Protein AF-A0A1H6YK26-F1 (afdb_monomer)

Mean predicted aligned error: 10.92 Å

Radius of gyration: 19.57 Å; Cα contacts (8 Å, |Δi|>4): 315; chains: 1; bounding box: 53×61×59 Å

Sequence (201 aa):
MDSYLHYKTIIMFKFIELPNSELAKISRIRRQSPTDTLQIHNLIGGEESQDLSFPHATFTLGLDELKNIKSPVPHRTGTRVIETSSSKFNFIYDLNNTAEGSEPQMYQDKLFVKSYETAFKTILNQDTENQSIQVRTLRIPALHIDALWLHDAKSPAKDKFVPVRSQGLFNNNSFYNRKDFFSILKRTAIDYNIDDDLMGG

Solvent-accessible surface area (backbone atoms only — not comparable to full-atom values): 11822 Å² total; per-residue (Å²): 136,84,84,79,78,79,78,76,78,79,75,62,69,53,66,53,88,80,56,70,72,58,56,52,50,54,55,50,51,59,76,68,53,89,71,82,76,87,73,75,86,84,82,80,89,76,85,80,69,66,44,82,39,75,33,24,46,24,25,40,40,60,61,66,43,41,59,76,39,98,70,63,76,66,41,82,44,31,37,36,34,34,34,26,48,94,91,38,72,62,38,38,36,41,39,59,70,85,45,96,85,61,77,63,48,77,47,70,54,64,68,59,43,52,33,43,49,49,26,50,51,51,58,70,70,48,89,58,84,94,51,74,34,30,56,28,38,41,33,29,69,93,67,58,29,34,25,42,29,42,40,29,85,91,43,65,82,71,17,35,36,23,33,44,37,36,89,78,78,52,69,60,50,39,85,32,48,47,69,61,48,52,51,52,52,27,53,51,46,53,55,57,53,59,62,58,69,71,72,72,128

pLDDT: mean 76.61, std 19.23, range [29.08, 97.19]

Organism: NCBI:txid408657

Nearest PDB structures (foldseek):
  3a0w-assembly1_A  TM=5.391E-01  e=3.940E+00  Thermotoga maritima
  4zki-assembly1_B  TM=5.276E-01  e=3.503E+00  Lactiplantibacillus plantarum JDM1
  4u7o-assembly1_B  TM=5.621E-01  e=4.178E+00  Lactiplantibacillus plantarum JDM1
  4q20-assembly1_B  TM=4.651E-01  e=4.178E+00  Caulobacter vibrioides CB15
  4q20-assembly1_A  TM=3.330E-01  e=3.715E+00  Caulobacter vibrioides CB15

Secondary structure (DSSP, 8-state):
-------------BPPPPPHHHHHHHHHHHHH------S----SS-----EEEEEEEEEE--HHHHHH-SS--PEEEEEEEEEEETTEEEEEEEEESSSTTPPPEEE--HHHHHHHHHHHHHHHTS---S--EEEEEEEEGGGTEEEEEEEESS-GGG-EEEEEE-TTSS-TT--EEHHHHHHHHHHHHHHHHHHHHTS--

Foldseek 3Di:
DDDDDPPPPDDDADADDDDPVVVVLVVVVVVVDPDPPVPDPDDDDDDQPFDWDGKAWEWEWELVQLAPPPDRDTHTFFIKIFTDGPRATQKIWTGGPPDDPDRIDIDRPPLLSVLVSLLVVLVSPDDDPVFHWYWYWYDYVVQRWIWIWTAGPVCRQQIWIATSDGPPLDDHSDIDGPVRVSVSSSVVSVVVVVVVVVVDD

Structure (mmCIF, N/CA/C/O backbone):
data_AF-A0A1H6YK26-F1
#
_entry.id   AF-A0A1H6YK26-F1
#
loop_
_atom_site.group_PDB
_atom_site.id
_atom_site.type_symbol
_atom_site.label_atom_id
_atom_site.label_alt_id
_atom_site.label_comp_id
_atom_site.label_asym_id
_atom_site.label_entity_id
_atom_site.label_seq_id
_atom_site.pdbx_PDB_ins_code
_atom_site.Cartn_x
_atom_site.Cartn_y
_atom_site.Cartn_z
_atom_site.occupancy
_atom_site.B_iso_or_equiv
_atom_site.auth_seq_id
_atom_site.auth_comp_id
_atom_site.auth_asym_id
_atom_site.auth_atom_id
_atom_site.pdbx_PDB_model_num
ATOM 1 N N . MET A 1 1 ? -8.393 -37.801 27.791 1.00 39.56 1 MET A N 1
ATOM 2 C CA . MET A 1 1 ? -8.891 -37.261 26.510 1.00 39.56 1 MET A CA 1
ATOM 3 C C . MET A 1 1 ? -8.687 -35.766 26.585 1.00 39.56 1 MET A C 1
ATOM 5 O O . MET A 1 1 ? -9.429 -35.091 27.285 1.00 39.56 1 MET A O 1
ATOM 9 N N . ASP A 1 2 ? -7.577 -35.320 26.008 1.00 36.91 2 ASP A N 1
ATOM 10 C CA . ASP A 1 2 ? -7.011 -33.989 26.194 1.00 36.91 2 ASP A CA 1
ATOM 11 C C . ASP A 1 2 ? -7.792 -32.912 25.438 1.00 36.91 2 ASP A C 1
ATOM 13 O O . ASP A 1 2 ? -7.985 -32.982 24.224 1.00 36.91 2 ASP A O 1
ATOM 17 N N . SER A 1 3 ? -8.218 -31.895 26.184 1.00 38.41 3 SER A N 1
ATOM 18 C CA . SER A 1 3 ? -8.783 -30.653 25.665 1.00 38.41 3 SER A CA 1
ATOM 19 C C . SER A 1 3 ? -7.658 -29.768 25.129 1.00 38.41 3 SER A C 1
ATOM 21 O O . SER A 1 3 ? -6.991 -29.068 25.890 1.00 38.41 3 SER A O 1
ATOM 23 N N . TYR A 1 4 ? -7.453 -29.766 23.813 1.00 38.75 4 TYR A N 1
ATOM 24 C CA . TYR A 1 4 ? -6.585 -28.789 23.157 1.00 38.75 4 TYR A CA 1
ATOM 25 C C . T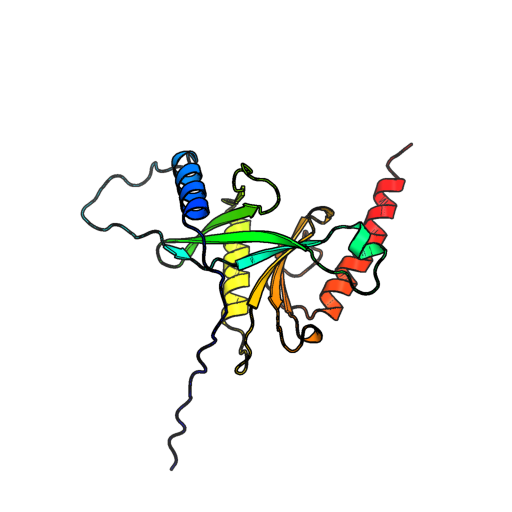YR A 1 4 ? -7.278 -27.421 23.111 1.00 38.75 4 TYR A C 1
ATOM 27 O O . TYR A 1 4 ? -8.089 -27.139 22.226 1.00 38.75 4 TYR A O 1
ATOM 35 N N . LEU A 1 5 ? -6.938 -26.558 24.074 1.00 36.09 5 LEU A N 1
ATOM 36 C CA . LEU A 1 5 ? -7.159 -25.117 23.971 1.00 36.09 5 LEU A CA 1
ATOM 37 C C . LEU A 1 5 ? -6.445 -24.600 22.714 1.00 36.09 5 LEU A C 1
ATOM 39 O O . LEU A 1 5 ? -5.218 -24.520 22.667 1.00 36.09 5 LEU A O 1
ATOM 43 N N . HIS A 1 6 ? -7.224 -24.231 21.699 1.00 33.12 6 HIS A N 1
ATOM 44 C CA . HIS A 1 6 ? -6.750 -23.390 20.608 1.00 33.12 6 HIS A CA 1
ATOM 45 C C . HIS A 1 6 ? -6.437 -22.008 21.187 1.00 33.12 6 HIS A C 1
ATOM 47 O O . HIS A 1 6 ? -7.330 -21.178 21.366 1.00 33.12 6 HIS A O 1
ATOM 53 N N . TYR A 1 7 ? -5.167 -21.752 21.494 1.00 34.66 7 TYR A N 1
ATOM 54 C CA . TYR A 1 7 ? -4.696 -20.391 21.698 1.00 34.66 7 TYR A CA 1
ATOM 55 C C . TYR A 1 7 ? -4.807 -19.670 20.357 1.00 34.66 7 TYR A C 1
ATOM 57 O O . TYR A 1 7 ? -4.014 -19.884 19.445 1.00 34.66 7 TYR A O 1
ATOM 65 N N . LYS A 1 8 ? -5.844 -18.845 20.220 1.00 36.84 8 LYS A N 1
ATOM 66 C CA . LYS A 1 8 ? -5.975 -17.899 19.117 1.00 36.84 8 LYS A CA 1
ATOM 67 C C . LYS A 1 8 ? -4.840 -16.890 19.280 1.00 36.84 8 LYS A C 1
ATOM 69 O O . LYS A 1 8 ? -4.931 -16.004 20.127 1.00 36.84 8 LYS A O 1
ATOM 74 N N . THR A 1 9 ? -3.746 -17.081 18.545 1.00 37.97 9 THR A N 1
ATOM 75 C CA . THR A 1 9 ? -2.607 -16.159 18.522 1.00 37.97 9 THR A CA 1
ATOM 76 C C . THR A 1 9 ? -3.136 -14.755 18.245 1.00 37.97 9 THR A C 1
ATOM 78 O O . THR A 1 9 ? -3.729 -14.497 17.198 1.00 37.97 9 THR A O 1
ATOM 81 N N . ILE A 1 10 ? -2.991 -13.854 19.216 1.00 43.72 10 ILE A N 1
ATOM 82 C CA . ILE A 1 10 ? -3.349 -12.450 19.042 1.00 43.72 10 ILE A CA 1
ATOM 83 C C . ILE A 1 10 ? -2.276 -11.852 18.139 1.00 43.72 10 ILE A C 1
ATOM 85 O O . ILE A 1 10 ? -1.128 -11.679 18.547 1.00 43.72 10 ILE A O 1
ATOM 89 N N . ILE A 1 11 ? -2.645 -11.578 16.891 1.00 51.38 11 ILE A N 1
ATOM 90 C CA . ILE A 1 11 ? -1.775 -10.899 15.938 1.00 51.38 11 ILE A CA 1
ATOM 91 C C . ILE A 1 11 ? -1.551 -9.472 16.445 1.00 51.38 11 ILE A C 1
ATOM 93 O O . ILE A 1 11 ? -2.491 -8.681 16.536 1.00 51.38 11 ILE A O 1
ATOM 97 N N . MET A 1 12 ? -0.307 -9.136 16.783 1.00 55.72 12 MET A N 1
ATOM 98 C CA . MET A 1 12 ? 0.051 -7.812 17.287 1.00 55.72 12 MET A CA 1
ATOM 99 C C . MET A 1 12 ? 0.736 -7.002 16.181 1.00 55.72 12 MET A C 1
ATOM 101 O O . MET A 1 12 ? 1.961 -7.008 16.047 1.00 55.72 12 MET A O 1
ATOM 105 N N . PHE A 1 13 ? -0.060 -6.303 15.368 1.00 62.56 13 PHE A N 1
ATOM 106 C CA . PHE A 1 13 ? 0.470 -5.322 14.420 1.00 62.56 13 PHE A CA 1
ATOM 107 C C . PHE A 1 13 ? 0.962 -4.081 15.161 1.00 62.56 13 PHE A C 1
ATOM 109 O O . PHE A 1 13 ? 0.278 -3.549 16.036 1.00 62.56 13 PHE A O 1
ATOM 116 N N . LYS A 1 14 ? 2.139 -3.583 14.776 1.00 69.81 14 LYS A N 1
ATOM 117 C CA . LYS A 1 14 ? 2.657 -2.319 15.306 1.00 69.81 14 LYS A CA 1
ATOM 118 C C . LYS A 1 14 ? 2.222 -1.153 14.414 1.00 69.81 14 LYS A C 1
ATOM 120 O O . LYS A 1 14 ? 2.722 -1.013 13.298 1.00 69.81 14 LYS A O 1
ATOM 125 N N . PHE A 1 15 ? 1.332 -0.317 14.942 1.00 73.50 15 PHE A N 1
ATOM 126 C CA . PHE A 1 15 ? 0.945 0.979 14.375 1.00 73.50 15 PHE A CA 1
ATOM 127 C C . PHE A 1 15 ? 1.795 2.108 14.981 1.00 73.50 15 PHE A C 1
ATOM 129 O O . PHE A 1 15 ? 2.470 1.905 15.994 1.00 73.50 15 PHE A O 1
ATOM 136 N N . ILE A 1 16 ? 1.822 3.275 14.334 1.00 77.56 16 ILE A N 1
ATOM 137 C CA . ILE A 1 16 ? 2.568 4.450 14.822 1.00 77.56 16 ILE A CA 1
ATOM 138 C C . ILE A 1 16 ? 1.637 5.412 15.555 1.00 77.56 16 ILE A C 1
ATOM 140 O O . ILE A 1 16 ? 0.500 5.573 15.154 1.00 77.56 16 ILE A O 1
ATOM 144 N N . GLU A 1 17 ? 2.094 6.094 16.596 1.00 74.00 17 GLU A N 1
ATOM 145 C CA . GLU A 1 17 ? 1.270 7.119 17.248 1.00 74.00 17 GLU A CA 1
ATOM 146 C C . GLU A 1 17 ? 1.219 8.403 16.403 1.00 74.00 17 GLU A C 1
ATOM 148 O O . GLU A 1 17 ? 2.213 8.789 15.780 1.00 74.00 17 GLU A O 1
ATOM 153 N N . LEU A 1 18 ? 0.053 9.061 16.366 1.00 72.50 18 LEU A N 1
ATOM 154 C CA . LEU A 1 18 ? -0.130 10.339 15.674 1.00 72.50 18 LEU A CA 1
ATOM 155 C C . LEU A 1 18 ? 0.079 11.513 16.638 1.00 72.50 18 LEU A C 1
ATOM 157 O O . LEU A 1 18 ? -0.598 11.573 17.663 1.00 72.50 18 LEU A O 1
ATOM 161 N N . PRO A 1 19 ? 0.942 12.489 16.304 1.00 76.81 19 PRO A N 1
ATOM 162 C CA . PRO A 1 19 ? 1.039 13.734 17.059 1.00 76.81 19 PRO A CA 1
ATOM 163 C C . PRO A 1 19 ? -0.263 14.552 17.007 1.00 76.81 19 PRO A C 1
ATOM 165 O O . PRO A 1 19 ? -0.948 14.582 15.983 1.00 76.81 19 PRO A O 1
ATOM 168 N N . ASN A 1 20 ? -0.554 15.317 18.066 1.00 74.50 20 ASN A N 1
ATOM 169 C CA . ASN A 1 20 ? -1.739 16.192 18.141 1.00 74.50 20 ASN A CA 1
ATOM 170 C C . ASN A 1 20 ? -1.837 17.201 16.983 1.00 74.50 20 ASN A C 1
ATOM 172 O O . ASN A 1 20 ? -2.936 17.539 16.545 1.00 74.50 20 ASN A O 1
ATOM 176 N N . SER A 1 21 ? -0.700 17.675 16.468 1.00 76.19 21 SER A N 1
ATOM 177 C CA . SER A 1 21 ? -0.652 18.581 15.316 1.00 76.19 21 SER A CA 1
ATOM 178 C C . SER A 1 21 ? -1.227 17.944 14.047 1.00 76.19 21 SER A C 1
ATOM 180 O O . SER A 1 21 ? -1.923 18.615 13.290 1.00 76.19 21 SER A O 1
ATOM 182 N N . GLU A 1 22 ? -0.999 16.650 13.831 1.00 76.75 22 GLU A N 1
ATOM 183 C CA . GLU A 1 22 ? -1.534 15.911 12.685 1.00 76.75 22 GLU A CA 1
ATOM 184 C C . GLU A 1 22 ? -3.037 15.643 12.835 1.00 76.75 22 GLU A C 1
ATOM 186 O O . GLU A 1 22 ? -3.799 15.808 11.881 1.00 76.75 22 GLU A O 1
ATOM 191 N N . LEU A 1 23 ? -3.494 15.332 14.054 1.00 76.19 23 LEU A N 1
ATOM 192 C CA . LEU A 1 23 ? -4.925 15.197 14.357 1.00 76.19 23 LEU A CA 1
ATOM 193 C C . LEU A 1 23 ? -5.693 16.503 14.086 1.00 76.19 23 LEU A C 1
ATOM 195 O O . LEU A 1 23 ? -6.808 16.485 13.551 1.00 76.19 23 LEU A O 1
ATOM 199 N N . ALA A 1 24 ? -5.082 17.649 14.403 1.00 77.38 24 ALA A N 1
ATOM 200 C CA . ALA A 1 24 ? -5.658 18.960 14.120 1.00 77.38 24 ALA A CA 1
ATOM 201 C C . ALA A 1 24 ? -5.777 19.232 12.609 1.00 77.38 24 ALA A C 1
ATOM 203 O O . ALA A 1 24 ? -6.797 19.769 12.167 1.00 77.38 24 ALA A O 1
ATOM 204 N N . LYS A 1 25 ? -4.784 18.821 11.805 1.00 78.69 25 LYS A N 1
ATOM 205 C CA . LYS A 1 25 ? -4.833 18.948 10.336 1.00 78.69 25 LYS A CA 1
ATOM 206 C C . LYS A 1 25 ? -5.967 18.117 9.731 1.00 78.69 25 LYS A C 1
ATOM 208 O O . LYS A 1 25 ? -6.752 18.649 8.948 1.00 78.69 25 LYS A O 1
ATOM 213 N N . ILE A 1 26 ? -6.110 16.855 10.148 1.00 76.81 26 ILE A N 1
ATOM 214 C CA . ILE A 1 26 ? -7.213 15.983 9.699 1.00 76.81 26 ILE A CA 1
ATOM 215 C C . ILE A 1 26 ? -8.568 16.622 10.035 1.00 76.81 26 ILE A C 1
ATOM 217 O O . ILE A 1 26 ? -9.439 16.748 9.174 1.00 76.81 26 ILE A O 1
ATOM 221 N N . SER A 1 27 ? -8.721 17.114 11.268 1.00 75.56 27 SER A N 1
ATOM 222 C CA . SER A 1 27 ? -9.951 17.780 11.718 1.00 75.56 27 SER A CA 1
ATOM 223 C C . SER A 1 27 ? -10.291 19.024 10.889 1.00 75.56 27 SER A C 1
ATOM 225 O O . SER A 1 27 ? -11.466 19.301 10.637 1.00 75.56 27 SER A O 1
ATOM 227 N N . ARG A 1 28 ? -9.279 19.784 10.450 1.00 77.06 28 ARG A N 1
ATOM 228 C CA . ARG A 1 28 ? -9.460 20.961 9.590 1.00 77.06 28 ARG A CA 1
ATOM 229 C C . ARG A 1 28 ? -9.976 20.572 8.206 1.00 77.06 28 ARG A C 1
ATOM 231 O O . ARG A 1 28 ? -10.965 21.153 7.764 1.00 77.06 28 ARG A O 1
ATOM 238 N N . ILE A 1 29 ? -9.361 19.583 7.559 1.00 73.19 29 ILE A N 1
ATOM 239 C CA . ILE A 1 29 ? -9.782 19.110 6.228 1.00 73.19 29 ILE A CA 1
ATOM 240 C C . ILE A 1 29 ? -11.193 18.533 6.270 1.00 73.19 29 ILE A C 1
ATOM 242 O O . ILE A 1 29 ? -12.001 18.821 5.386 1.00 73.19 29 ILE A O 1
ATOM 246 N N . ARG A 1 30 ? -11.528 17.788 7.329 1.00 72.00 30 ARG A N 1
ATOM 247 C CA . ARG A 1 30 ? -12.881 17.262 7.532 1.00 72.00 30 ARG A CA 1
ATOM 248 C C . ARG A 1 30 ? -13.934 18.373 7.547 1.00 72.00 30 ARG A C 1
ATOM 250 O O . ARG A 1 30 ? -14.980 18.226 6.932 1.00 72.00 30 ARG A O 1
ATOM 257 N N . ARG A 1 31 ? -13.655 19.506 8.205 1.00 68.88 31 ARG A N 1
ATOM 258 C CA . ARG A 1 31 ? -14.568 20.669 8.230 1.00 68.88 31 ARG A CA 1
ATOM 259 C C . ARG A 1 31 ? -14.676 21.385 6.884 1.00 68.88 31 ARG A C 1
ATOM 261 O O . ARG A 1 31 ? -15.669 22.061 6.644 1.00 68.88 31 ARG A O 1
ATOM 268 N N . GLN A 1 32 ? -13.645 21.291 6.048 1.00 65.00 32 GLN A N 1
ATOM 269 C CA . GLN A 1 32 ? -13.573 21.974 4.756 1.00 65.00 32 GLN A CA 1
ATOM 270 C C . GLN A 1 32 ? -14.085 21.126 3.589 1.00 65.00 32 GLN A C 1
ATOM 272 O O . GLN A 1 32 ? -14.299 21.678 2.516 1.00 65.00 32 GLN A O 1
ATOM 277 N N . SER A 1 33 ? -14.278 19.819 3.778 1.00 56.75 33 SER A N 1
ATOM 278 C CA . SER A 1 33 ? -14.751 18.907 2.736 1.00 56.75 33 SER A CA 1
ATOM 279 C C . SER A 1 33 ? -16.284 18.914 2.686 1.00 56.75 33 SER A C 1
ATOM 281 O O . SER A 1 33 ? -16.920 18.420 3.618 1.00 56.75 33 SER A O 1
ATOM 283 N N . PRO A 1 34 ? -16.913 19.459 1.628 1.00 48.47 34 PRO A N 1
ATOM 284 C CA . PRO A 1 34 ? -18.357 19.440 1.473 1.00 48.47 34 PRO A CA 1
ATOM 285 C C . PRO A 1 34 ? -18.754 18.102 0.843 1.00 48.47 34 PRO A C 1
ATOM 287 O O . PRO A 1 34 ? -19.026 18.023 -0.351 1.00 48.47 34 PRO A O 1
ATOM 290 N N . THR A 1 35 ? -18.729 17.022 1.620 1.00 47.16 35 THR A N 1
ATOM 291 C CA . THR A 1 35 ? -19.213 15.721 1.145 1.00 47.16 35 THR A CA 1
ATOM 292 C C . THR A 1 35 ? -20.644 15.532 1.644 1.00 47.16 35 THR A C 1
ATOM 294 O O . THR A 1 35 ? -20.856 15.286 2.830 1.00 47.16 35 THR A O 1
ATOM 297 N N . ASP A 1 36 ? -21.610 15.733 0.737 1.00 40.91 36 ASP A N 1
ATOM 298 C CA . ASP A 1 36 ? -23.027 15.321 0.763 1.00 40.91 36 ASP A CA 1
ATOM 299 C C . ASP A 1 36 ? -23.567 14.813 2.110 1.00 40.91 36 ASP A C 1
ATOM 301 O O . ASP A 1 36 ? -23.957 13.659 2.271 1.00 40.91 36 ASP A O 1
ATOM 305 N N . THR A 1 37 ? -23.660 15.710 3.089 1.00 41.06 37 THR A N 1
ATOM 306 C CA . THR A 1 37 ? -24.327 15.463 4.377 1.00 41.06 37 THR A CA 1
ATOM 307 C C . THR A 1 37 ? -25.795 15.896 4.314 1.00 41.06 37 THR A C 1
ATOM 309 O O . THR A 1 37 ? -26.369 16.380 5.284 1.00 41.06 37 THR A O 1
ATOM 312 N N . LEU A 1 38 ? -26.422 15.707 3.149 1.00 36.75 38 LEU A N 1
ATOM 313 C CA . LEU A 1 38 ? -27.861 15.869 2.935 1.00 36.75 38 LEU A CA 1
ATOM 314 C C . LEU A 1 38 ? -28.605 14.529 2.947 1.00 36.75 38 LEU A C 1
ATOM 316 O O . LEU A 1 38 ? -29.561 14.372 2.210 1.00 36.75 38 LEU A O 1
ATOM 320 N N . GLN A 1 39 ? -28.200 13.583 3.794 1.00 38.81 39 GLN A N 1
ATOM 321 C CA . GLN A 1 39 ? -29.072 12.640 4.518 1.00 38.81 39 GLN A CA 1
ATOM 322 C C . GLN A 1 39 ? -28.245 12.284 5.764 1.00 38.81 39 GLN A C 1
ATOM 324 O O . GLN A 1 39 ? -27.204 11.659 5.634 1.00 38.81 39 GLN A O 1
ATOM 329 N N . ILE A 1 40 ? -28.509 12.749 6.982 1.00 34.31 40 ILE A N 1
ATOM 330 C CA . ILE A 1 40 ? -29.704 12.553 7.800 1.00 34.31 40 ILE A CA 1
ATOM 331 C C . ILE A 1 40 ? -29.697 13.681 8.847 1.00 34.31 40 ILE A C 1
ATOM 333 O O . ILE A 1 40 ? -28.758 13.793 9.633 1.00 34.31 40 ILE A O 1
ATOM 337 N N . HIS A 1 41 ? -30.739 14.511 8.894 1.00 32.97 41 HIS A N 1
ATOM 338 C CA . HIS A 1 41 ? -30.993 15.315 10.087 1.00 32.97 41 HIS A CA 1
ATOM 339 C C . HIS A 1 41 ? -31.620 14.424 11.166 1.00 32.97 41 HIS A C 1
ATOM 341 O O . HIS A 1 41 ? -32.645 13.795 10.928 1.00 32.97 41 HIS A O 1
ATOM 347 N N . ASN A 1 42 ? -30.982 14.412 12.339 1.00 39.38 42 ASN A N 1
ATOM 348 C CA . ASN A 1 42 ? -31.551 14.236 13.676 1.00 39.38 42 ASN A CA 1
ATOM 349 C C . ASN A 1 42 ? -32.780 13.326 13.822 1.00 39.38 42 ASN A C 1
ATOM 351 O O . ASN A 1 42 ? -33.917 13.786 13.745 1.00 39.38 42 ASN A O 1
ATOM 355 N N . LEU A 1 43 ? -32.535 12.098 14.278 1.00 30.55 43 LEU A N 1
ATOM 356 C CA . LEU A 1 43 ? -33.427 11.420 15.212 1.00 30.55 43 LEU A CA 1
ATOM 357 C C . LEU A 1 43 ? -32.582 10.845 16.357 1.00 30.55 43 LEU A C 1
ATOM 359 O O . LEU A 1 43 ? -32.009 9.776 16.237 1.00 30.55 43 LEU A O 1
ATOM 363 N N . ILE A 1 44 ? -32.521 11.610 17.452 1.00 31.95 44 ILE A N 1
ATOM 364 C CA . ILE A 1 44 ? -32.383 11.134 18.837 1.00 31.95 44 ILE A CA 1
ATOM 365 C C . ILE A 1 44 ? -31.136 10.272 19.135 1.00 31.95 44 ILE A C 1
ATOM 367 O O . ILE A 1 44 ? -31.159 9.059 19.001 1.00 31.95 44 ILE A O 1
ATOM 371 N N . GLY A 1 45 ? -30.099 10.913 19.689 1.00 31.95 45 GLY A N 1
ATOM 372 C CA . GLY A 1 45 ? -29.180 10.292 20.654 1.00 31.95 45 GLY A CA 1
ATOM 373 C C . GLY A 1 45 ? -28.281 9.168 20.135 1.00 31.95 45 GLY A C 1
ATOM 374 O O . GLY A 1 45 ? -28.603 7.994 20.262 1.00 31.95 45 GLY A O 1
ATOM 375 N N . GLY A 1 46 ? -27.088 9.535 19.674 1.00 29.08 46 GLY A N 1
ATOM 376 C CA . GLY A 1 46 ? -25.992 8.601 19.441 1.00 29.08 46 GLY A CA 1
ATOM 377 C C . GLY A 1 46 ? -24.926 9.256 18.583 1.00 29.08 46 GLY A C 1
ATOM 378 O O . GLY A 1 46 ? -25.047 9.274 17.363 1.00 29.08 46 GLY A O 1
ATOM 379 N N . GLU A 1 47 ? -23.901 9.833 19.208 1.00 36.03 47 GLU A N 1
ATOM 380 C CA . GLU A 1 47 ? -22.663 10.130 18.495 1.00 36.03 47 GLU A CA 1
ATOM 381 C C . GLU A 1 47 ? -22.097 8.788 18.012 1.00 36.03 47 GLU A C 1
ATOM 383 O O . GLU A 1 47 ? -21.535 8.033 18.801 1.00 36.03 47 GLU A O 1
ATOM 388 N N . GLU A 1 48 ? -22.272 8.444 16.732 1.00 41.38 48 GLU A N 1
ATOM 389 C CA . GLU A 1 48 ? -21.382 7.462 16.116 1.00 41.38 48 GLU A CA 1
ATOM 390 C C . GLU A 1 48 ? -19.986 8.093 16.135 1.00 41.38 48 GLU A C 1
ATOM 392 O O . GLU A 1 48 ? -19.666 8.968 15.323 1.00 41.38 48 GLU A O 1
ATOM 397 N N . SER A 1 49 ? -19.178 7.701 17.120 1.00 46.78 49 SER A N 1
ATOM 398 C CA . SER A 1 49 ? -17.785 8.101 17.233 1.00 46.78 49 SER A CA 1
ATOM 399 C C . SER A 1 49 ? -17.061 7.654 15.965 1.00 46.78 49 SER A C 1
ATOM 401 O O . SER A 1 49 ? -16.865 6.468 15.706 1.00 46.78 49 SER A O 1
ATOM 403 N N . GLN A 1 50 ? -16.732 8.615 15.103 1.00 52.72 50 GLN A N 1
ATOM 404 C CA . GLN A 1 50 ? -15.843 8.357 13.982 1.00 52.72 50 GLN A CA 1
ATOM 405 C C . GLN A 1 50 ? -14.434 8.197 14.543 1.00 52.72 50 GLN A C 1
ATOM 407 O O . GLN A 1 50 ? -13.801 9.177 14.943 1.00 52.72 50 GLN A O 1
ATOM 412 N N . ASP A 1 51 ? -13.967 6.954 14.591 1.00 64.44 51 ASP A N 1
ATOM 413 C CA . ASP A 1 51 ? -12.683 6.603 15.174 1.00 64.44 51 ASP A CA 1
ATOM 414 C C . ASP A 1 51 ? -11.589 6.694 14.105 1.00 64.44 51 ASP A C 1
ATOM 416 O O . ASP A 1 51 ? -11.577 5.948 13.112 1.00 64.44 51 ASP A O 1
ATOM 420 N N . LEU A 1 52 ? -10.636 7.607 14.324 1.00 58.34 52 LEU A N 1
ATOM 421 C CA . LEU A 1 52 ? -9.372 7.615 13.593 1.00 58.34 52 LEU A CA 1
ATOM 422 C C . LEU A 1 52 ? -8.594 6.362 13.972 1.00 58.34 52 LEU A C 1
ATOM 424 O O . LEU A 1 52 ? -8.171 6.184 15.113 1.00 58.34 52 LEU A O 1
ATOM 428 N N . SER A 1 53 ? -8.412 5.493 12.991 1.00 72.56 53 SER A N 1
ATOM 429 C CA . SER A 1 53 ? -7.932 4.142 13.196 1.00 72.56 53 SER A CA 1
ATOM 430 C C . SER A 1 53 ? -6.680 3.876 12.355 1.00 72.56 53 SER A C 1
ATOM 432 O O . SER A 1 53 ? -6.529 4.323 11.218 1.00 72.56 53 SER A O 1
ATOM 434 N N . PHE A 1 54 ? -5.760 3.109 12.933 1.00 78.38 54 PHE A N 1
ATOM 435 C CA . PHE A 1 54 ? -4.627 2.471 12.246 1.00 78.38 54 PHE A CA 1
ATOM 436 C C . PHE A 1 54 ? -3.630 3.384 11.501 1.00 78.38 54 PHE A C 1
ATOM 438 O O . PHE A 1 54 ? -3.314 3.127 10.335 1.00 78.38 54 PHE A O 1
ATOM 445 N N . PRO A 1 55 ? -3.055 4.409 12.149 1.00 88.19 55 PRO A N 1
ATOM 446 C CA . PRO A 1 55 ? -1.913 5.137 11.598 1.00 88.19 55 PRO A CA 1
ATOM 447 C C . PRO A 1 55 ? -0.719 4.223 11.288 1.00 88.19 55 PRO A C 1
ATOM 449 O O . PRO A 1 55 ? -0.235 3.469 12.137 1.00 88.19 55 PRO A O 1
ATOM 452 N N . HIS A 1 56 ? -0.203 4.308 10.064 1.00 90.88 56 HIS A N 1
ATOM 453 C CA . HIS A 1 56 ? 0.962 3.537 9.633 1.00 90.88 56 HIS A CA 1
ATOM 454 C C . HIS A 1 56 ? 1.821 4.308 8.631 1.00 90.88 56 HIS A C 1
ATOM 456 O O . HIS A 1 56 ? 1.368 5.230 7.960 1.00 90.88 56 HIS A O 1
ATOM 462 N N . ALA A 1 57 ? 3.101 3.950 8.550 1.00 93.75 57 ALA A N 1
ATOM 463 C CA . ALA A 1 57 ? 4.061 4.699 7.751 1.00 93.75 57 ALA A CA 1
ATOM 464 C C . ALA A 1 57 ? 3.835 4.501 6.243 1.00 93.75 57 ALA A C 1
ATOM 466 O O . ALA A 1 57 ? 3.662 3.375 5.771 1.00 93.75 57 ALA A O 1
ATOM 467 N N . THR A 1 58 ? 3.914 5.599 5.497 1.00 93.88 58 THR A N 1
ATOM 468 C CA . THR A 1 58 ? 3.855 5.628 4.034 1.00 93.88 58 THR A CA 1
ATOM 469 C C . THR A 1 58 ? 5.257 5.794 3.473 1.00 93.88 58 THR A C 1
ATOM 471 O O . THR A 1 58 ? 6.039 6.622 3.947 1.00 93.88 58 THR A O 1
ATOM 474 N N . PHE A 1 59 ? 5.567 4.989 2.466 1.00 95.00 59 PHE A N 1
ATOM 475 C CA . PHE A 1 59 ? 6.820 4.987 1.740 1.00 95.00 59 PHE A CA 1
ATOM 476 C C . PHE A 1 59 ? 6.560 5.216 0.258 1.00 95.00 59 PHE A C 1
ATOM 478 O O . PHE A 1 59 ? 5.570 4.724 -0.283 1.00 95.00 59 PHE A O 1
ATOM 485 N N . THR A 1 60 ? 7.475 5.910 -0.400 1.00 93.75 60 THR A N 1
ATOM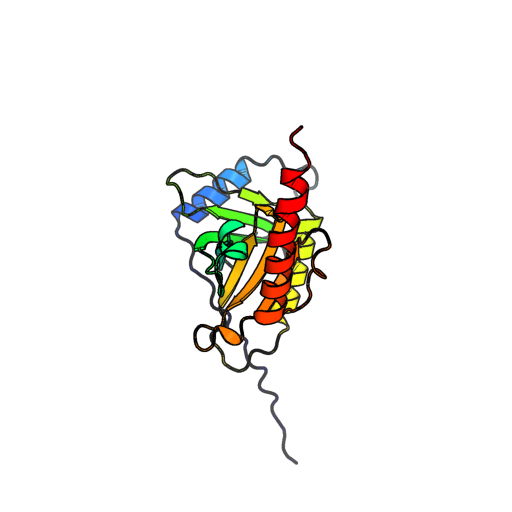 486 C CA . THR A 1 60 ? 7.448 6.142 -1.841 1.00 93.75 60 THR A CA 1
ATO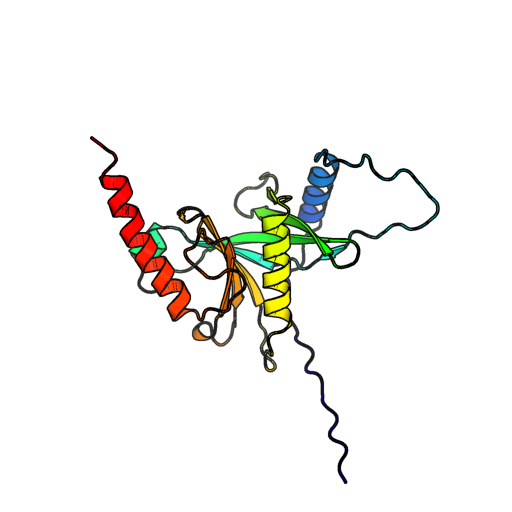M 487 C C . THR A 1 60 ? 8.701 5.561 -2.472 1.00 93.75 60 THR A C 1
ATOM 489 O O . THR A 1 60 ? 9.779 5.606 -1.879 1.00 93.75 60 THR A O 1
ATOM 492 N N . LEU A 1 61 ? 8.553 5.023 -3.676 1.00 93.25 61 LEU A N 1
ATOM 493 C CA . LEU A 1 61 ? 9.657 4.573 -4.508 1.00 93.25 61 LEU A CA 1
ATOM 494 C C . LEU A 1 61 ? 9.581 5.248 -5.879 1.00 93.25 61 LEU A C 1
ATOM 496 O O . LEU A 1 61 ? 8.515 5.265 -6.505 1.00 93.25 61 LEU A O 1
ATOM 500 N N . GLY A 1 62 ? 10.703 5.814 -6.321 1.00 90.38 62 GLY A N 1
ATOM 501 C CA . GLY A 1 62 ? 10.830 6.454 -7.628 1.00 90.38 62 GLY A CA 1
ATOM 502 C C . GLY A 1 62 ? 11.019 5.451 -8.768 1.00 90.38 62 GLY A C 1
ATOM 503 O O . GLY A 1 62 ? 11.465 4.320 -8.564 1.00 90.38 62 GLY A O 1
ATOM 504 N N . LEU A 1 63 ? 10.707 5.877 -9.996 1.00 87.56 63 LEU A N 1
ATOM 505 C CA . LEU A 1 63 ? 10.887 5.045 -11.189 1.00 87.56 63 LEU A CA 1
ATOM 506 C C . LEU A 1 63 ? 12.374 4.750 -11.461 1.00 87.56 63 LEU A C 1
ATOM 508 O O . LEU A 1 63 ? 12.731 3.620 -11.789 1.00 87.56 63 LEU A O 1
ATOM 512 N N . ASP A 1 64 ? 13.253 5.731 -11.252 1.00 84.81 64 ASP A N 1
ATOM 513 C CA . ASP A 1 64 ? 14.698 5.578 -11.474 1.00 84.81 64 ASP A CA 1
ATOM 514 C C . ASP A 1 64 ? 15.334 4.558 -10.525 1.00 84.81 64 ASP A C 1
ATOM 516 O O . ASP A 1 64 ? 16.231 3.801 -10.902 1.00 84.81 64 ASP A O 1
ATOM 520 N N . GLU A 1 65 ? 14.824 4.481 -9.296 1.00 85.75 65 GLU A N 1
ATOM 521 C CA . GLU A 1 65 ? 15.283 3.530 -8.284 1.00 85.75 65 GLU A CA 1
ATOM 522 C C . GLU A 1 65 ? 14.910 2.090 -8.652 1.00 85.75 65 GLU A C 1
ATOM 524 O O . GLU A 1 65 ? 15.657 1.157 -8.348 1.00 85.75 65 GLU A O 1
ATOM 529 N N . LEU A 1 66 ? 13.785 1.903 -9.352 1.00 84.81 66 LEU A N 1
ATOM 530 C CA . LEU A 1 66 ? 13.370 0.609 -9.897 1.00 84.81 66 LEU A CA 1
ATOM 531 C C . LEU A 1 66 ? 14.243 0.170 -11.079 1.00 84.81 66 LEU A C 1
ATOM 533 O O . LEU A 1 66 ? 14.541 -1.022 -11.207 1.00 84.81 66 LEU A O 1
ATOM 537 N N . LYS A 1 67 ? 14.667 1.115 -11.927 1.00 80.75 67 LYS A N 1
ATOM 538 C CA . LYS A 1 67 ? 15.489 0.845 -13.118 1.00 80.75 67 LYS A CA 1
ATOM 539 C C . LYS A 1 67 ? 16.932 0.489 -12.747 1.00 80.75 67 LYS A C 1
ATOM 541 O O . LYS A 1 67 ? 17.458 -0.536 -13.188 1.00 80.75 67 LYS A O 1
ATOM 546 N N . ASN A 1 68 ? 17.554 1.305 -11.896 1.00 71.25 68 ASN A N 1
ATOM 547 C CA . ASN A 1 68 ? 19.014 1.349 -11.769 1.00 71.25 68 ASN A CA 1
ATOM 548 C C . ASN A 1 68 ? 19.582 0.545 -10.591 1.00 71.25 68 ASN A C 1
ATOM 550 O O . ASN A 1 68 ? 20.782 0.266 -10.554 1.00 71.25 68 ASN A O 1
ATOM 554 N N . ILE A 1 69 ? 18.750 0.131 -9.630 1.00 71.62 69 ILE A N 1
ATOM 555 C CA . ILE A 1 69 ? 19.219 -0.507 -8.394 1.00 71.62 69 ILE A CA 1
ATOM 556 C C . ILE A 1 69 ? 18.814 -1.985 -8.378 1.00 71.62 69 ILE A C 1
ATOM 558 O O . ILE A 1 69 ? 17.676 -2.357 -8.661 1.00 71.62 69 ILE A O 1
ATOM 562 N N . LYS A 1 70 ? 19.754 -2.876 -8.025 1.00 68.62 70 LYS A N 1
ATOM 563 C CA . LYS A 1 70 ? 19.465 -4.316 -7.852 1.00 68.62 70 LYS A CA 1
ATOM 564 C C . LYS A 1 70 ? 18.450 -4.582 -6.731 1.00 68.62 70 LYS A C 1
ATOM 566 O O . LYS A 1 70 ? 17.730 -5.571 -6.791 1.00 68.62 70 LYS A O 1
ATOM 571 N N . SER A 1 71 ? 18.410 -3.710 -5.725 1.00 73.12 71 SER A N 1
ATOM 572 C CA . SER A 1 71 ? 17.484 -3.757 -4.595 1.00 73.12 71 SER A CA 1
ATOM 573 C C . SER A 1 71 ? 16.974 -2.343 -4.281 1.00 73.12 71 SER A 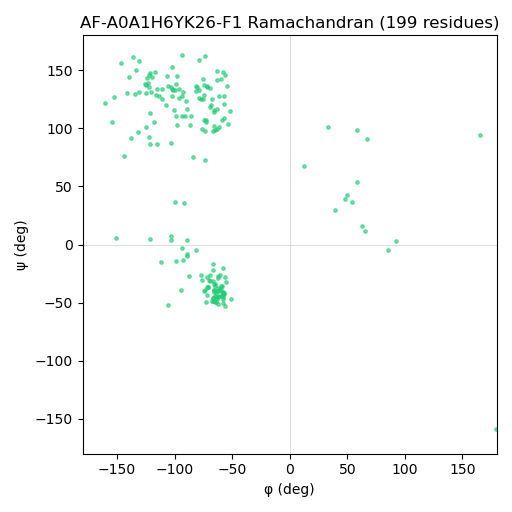C 1
ATOM 575 O O . SER A 1 71 ? 17.638 -1.631 -3.528 1.00 73.12 71 SER A O 1
ATOM 577 N N . PRO A 1 72 ? 15.838 -1.915 -4.860 1.00 82.31 72 PRO A N 1
ATOM 578 C CA . PRO A 1 72 ? 15.257 -0.603 -4.585 1.00 82.31 72 PRO A CA 1
ATOM 579 C C . PRO A 1 72 ? 14.928 -0.440 -3.095 1.00 82.31 72 PRO A C 1
ATOM 581 O O . PRO A 1 72 ? 14.474 -1.386 -2.434 1.00 82.31 72 PRO A O 1
ATOM 584 N N . VAL A 1 73 ? 15.150 0.766 -2.571 1.00 85.38 73 VAL A N 1
ATOM 585 C CA . VAL A 1 73 ? 14.911 1.112 -1.165 1.00 85.38 73 VAL A CA 1
ATOM 586 C C . VAL A 1 73 ? 13.839 2.199 -1.111 1.00 85.38 73 VAL A C 1
ATOM 588 O O . VAL A 1 73 ? 14.135 3.341 -1.433 1.00 85.38 73 VAL A O 1
ATOM 591 N N . PRO A 1 74 ? 12.594 1.869 -0.723 1.00 91.44 74 PRO A N 1
ATOM 592 C CA . PRO A 1 74 ? 11.553 2.874 -0.552 1.00 91.44 74 PRO A CA 1
ATOM 593 C C . PRO A 1 74 ? 11.895 3.878 0.554 1.00 91.44 74 PRO A C 1
ATOM 595 O O . PRO A 1 74 ? 12.372 3.489 1.625 1.00 91.44 74 PRO A O 1
ATOM 598 N N . HIS A 1 75 ? 11.558 5.149 0.342 1.00 91.50 75 HIS A N 1
ATOM 599 C CA . HIS A 1 75 ? 11.786 6.237 1.299 1.00 91.50 75 HIS A CA 1
ATOM 600 C C . HIS A 1 75 ? 10.524 6.549 2.079 1.00 91.50 75 HIS A C 1
ATOM 602 O O . HIS A 1 75 ? 9.446 6.617 1.494 1.00 91.50 75 HIS A O 1
ATOM 608 N N . ARG A 1 76 ? 10.630 6.777 3.392 1.00 92.00 76 ARG A N 1
ATOM 609 C CA . ARG A 1 76 ? 9.468 7.175 4.197 1.00 92.00 76 ARG A CA 1
ATOM 610 C C . ARG A 1 76 ? 9.051 8.593 3.817 1.00 92.00 76 ARG A C 1
ATOM 612 O O . ARG A 1 76 ? 9.801 9.535 4.044 1.00 92.00 76 ARG A O 1
ATOM 619 N N . THR A 1 77 ? 7.837 8.742 3.312 1.00 90.81 77 THR A N 1
ATOM 620 C CA . THR A 1 77 ? 7.291 10.021 2.840 1.00 90.81 77 THR A CA 1
ATOM 621 C C . THR A 1 77 ? 6.164 10.549 3.706 1.00 90.81 77 THR A C 1
ATOM 623 O O . THR A 1 77 ? 5.849 11.733 3.625 1.00 90.81 77 THR A O 1
ATOM 626 N N . GLY A 1 78 ? 5.588 9.721 4.578 1.00 91.19 78 GLY A N 1
ATOM 627 C CA . GLY A 1 78 ? 4.471 10.169 5.394 1.00 91.19 78 GLY A CA 1
ATOM 628 C C . GLY A 1 78 ? 3.896 9.130 6.339 1.00 91.19 78 GLY A C 1
ATOM 629 O O . GLY A 1 78 ? 4.539 8.131 6.693 1.00 91.19 78 GLY A O 1
ATOM 630 N N . THR A 1 79 ? 2.652 9.392 6.715 1.00 91.56 79 THR A N 1
ATOM 631 C CA . THR A 1 79 ? 1.796 8.530 7.523 1.00 91.56 79 THR A CA 1
ATOM 632 C C . THR A 1 79 ? 0.416 8.472 6.887 1.00 91.56 79 THR A C 1
ATOM 634 O O . THR A 1 79 ? -0.176 9.512 6.614 1.00 91.56 79 THR A O 1
ATOM 637 N N . ARG A 1 80 ? -0.113 7.268 6.682 1.00 93.00 80 ARG A N 1
ATOM 638 C CA . ARG A 1 80 ? -1.494 7.056 6.260 1.00 93.00 80 ARG A CA 1
ATOM 639 C C . ARG A 1 80 ? -2.365 6.766 7.474 1.00 93.00 80 ARG A C 1
ATOM 641 O O . ARG A 1 80 ? -1.998 5.949 8.320 1.00 93.00 80 ARG A O 1
ATOM 648 N N . VAL A 1 81 ? -3.511 7.430 7.543 1.00 90.44 81 VAL A N 1
ATOM 649 C CA . VAL A 1 81 ? -4.517 7.298 8.604 1.00 90.44 81 VAL A CA 1
ATOM 650 C C . VAL A 1 81 ? -5.841 6.914 7.970 1.00 90.44 81 VAL A C 1
ATOM 652 O O . VAL A 1 81 ? -6.194 7.426 6.909 1.00 90.44 81 VAL A O 1
ATOM 655 N N . ILE A 1 82 ? -6.568 6.007 8.610 1.00 89.12 82 ILE A N 1
ATOM 656 C CA . ILE A 1 82 ? -7.857 5.528 8.126 1.00 89.12 82 ILE A CA 1
ATOM 657 C C . ILE A 1 82 ? -8.920 6.045 9.082 1.00 89.12 82 ILE A C 1
ATOM 659 O O . ILE A 1 82 ? -8.849 5.813 10.283 1.00 89.12 82 ILE A O 1
ATOM 663 N N . GLU A 1 83 ? -9.918 6.742 8.567 1.00 85.94 83 GLU A N 1
ATOM 664 C CA . GLU A 1 83 ? -11.086 7.103 9.359 1.00 85.94 83 GLU A CA 1
ATOM 665 C C . GLU A 1 83 ? -12.164 6.049 9.176 1.00 85.94 83 GLU A C 1
ATOM 667 O O . GLU A 1 83 ? -12.498 5.658 8.048 1.00 85.94 83 GLU A O 1
ATOM 672 N N . THR A 1 84 ? -12.702 5.593 10.303 1.00 82.12 84 THR A N 1
ATOM 673 C CA . THR A 1 84 ? -13.746 4.578 10.320 1.00 82.12 84 THR A CA 1
ATOM 674 C C . THR A 1 84 ? -15.005 5.084 11.005 1.00 82.12 84 THR A C 1
ATOM 676 O O . THR A 1 84 ? -14.947 5.886 11.931 1.00 82.12 84 THR A O 1
ATOM 679 N N . SER A 1 85 ? -16.154 4.600 10.545 1.00 80.56 85 SER A N 1
ATOM 680 C CA . SER A 1 85 ? -17.435 4.687 11.253 1.00 80.56 85 SER A CA 1
ATOM 681 C C . SER A 1 85 ? -18.037 3.297 11.249 1.00 80.56 85 SER A C 1
ATOM 683 O O . SER A 1 85 ? -18.043 2.634 10.205 1.00 80.56 85 SER A O 1
ATOM 685 N N . SER A 1 86 ? -18.486 2.825 12.412 1.00 79.00 86 SER A N 1
ATOM 686 C CA . SER A 1 86 ? -19.137 1.516 12.544 1.00 79.00 86 SER A CA 1
ATOM 687 C C . SER A 1 86 ? -18.332 0.388 11.870 1.00 79.00 86 SER A C 1
ATOM 689 O O . SER A 1 86 ? -18.862 -0.457 11.146 1.00 79.00 86 SER A O 1
ATOM 691 N N . SER A 1 87 ? -17.006 0.425 12.079 1.00 73.44 87 SER A N 1
ATOM 692 C CA . SER A 1 87 ? -16.002 -0.515 11.547 1.00 73.44 87 SER A CA 1
ATOM 693 C C . SER A 1 87 ? -15.857 -0.572 10.017 1.00 73.44 87 SER A C 1
ATOM 695 O O . SER A 1 87 ? -15.239 -1.505 9.497 1.00 73.44 87 SER A O 1
ATOM 697 N N . LYS A 1 88 ? -16.384 0.414 9.284 1.00 81.31 88 LYS A N 1
ATOM 698 C CA . LYS A 1 88 ? -16.187 0.578 7.835 1.00 81.31 88 LYS A CA 1
ATOM 699 C C . LYS A 1 88 ? -15.240 1.731 7.548 1.00 81.31 88 LYS A C 1
ATOM 701 O O . LYS A 1 88 ? -15.241 2.726 8.267 1.00 81.31 88 LYS A O 1
ATOM 706 N N . PHE A 1 89 ? -14.435 1.595 6.498 1.00 86.44 89 PHE A N 1
ATOM 707 C CA . PHE A 1 89 ? -13.513 2.652 6.088 1.00 86.44 89 PHE A CA 1
ATOM 708 C C . PHE A 1 89 ? -14.297 3.712 5.318 1.00 86.44 89 PHE A C 1
ATOM 710 O O . PHE A 1 89 ? -14.976 3.386 4.344 1.00 86.44 89 PHE A O 1
ATOM 717 N N . ASN A 1 90 ? -14.193 4.966 5.751 1.00 85.94 90 ASN A N 1
ATOM 718 C CA . ASN A 1 90 ? -14.874 6.088 5.105 1.00 85.94 90 ASN A CA 1
ATOM 719 C C . ASN A 1 90 ? -13.893 6.936 4.307 1.00 85.94 90 ASN A C 1
ATOM 721 O O . ASN A 1 90 ? -14.096 7.178 3.119 1.00 85.94 90 ASN A O 1
ATOM 725 N N . PHE A 1 91 ? -12.813 7.347 4.969 1.00 88.56 91 PHE A N 1
ATOM 726 C CA . PHE A 1 91 ? -11.799 8.221 4.402 1.00 88.56 91 PHE A CA 1
ATOM 727 C C . PHE A 1 91 ? -10.413 7.681 4.709 1.00 88.56 91 PHE A C 1
ATOM 729 O O . PHE A 1 91 ? -10.174 7.036 5.732 1.00 88.56 91 PHE A O 1
ATOM 736 N N . ILE A 1 92 ? -9.487 7.969 3.805 1.00 90.44 92 ILE A N 1
ATOM 737 C CA . ILE A 1 92 ? -8.067 7.702 3.999 1.00 90.44 92 ILE A CA 1
ATOM 738 C C . ILE A 1 92 ? -7.351 9.041 3.888 1.00 90.44 92 ILE A C 1
ATOM 740 O O . ILE A 1 92 ? -7.578 9.780 2.932 1.00 90.44 92 ILE A O 1
ATOM 744 N N . TYR A 1 93 ? -6.477 9.338 4.840 1.00 90.56 93 TYR A N 1
ATOM 745 C CA . TYR A 1 93 ? -5.672 10.553 4.854 1.00 90.56 93 TYR A CA 1
ATOM 746 C C . TYR A 1 93 ? -4.194 10.191 4.731 1.00 90.56 93 TYR A C 1
ATOM 748 O O . TYR A 1 93 ? -3.699 9.369 5.498 1.00 90.56 93 TYR A O 1
ATOM 756 N N . ASP A 1 94 ? -3.486 10.817 3.795 1.00 89.81 94 ASP A N 1
ATOM 757 C CA . ASP A 1 94 ? -2.026 10.795 3.720 1.00 89.81 94 ASP A CA 1
ATOM 758 C C . ASP A 1 94 ? -1.468 12.100 4.293 1.00 89.81 94 ASP A C 1
ATOM 760 O O . ASP A 1 94 ? -1.674 13.185 3.745 1.00 89.81 94 ASP A O 1
ATOM 764 N N . LEU A 1 95 ? -0.737 11.971 5.394 1.00 88.25 95 LEU A N 1
ATOM 765 C CA . LEU A 1 95 ? 0.006 13.035 6.055 1.00 88.25 95 LEU A CA 1
ATOM 766 C C . LEU A 1 95 ? 1.441 13.013 5.520 1.00 88.25 95 LEU A C 1
ATOM 768 O O . LEU A 1 95 ? 2.180 12.061 5.781 1.00 88.25 95 LEU A O 1
ATOM 772 N N . ASN A 1 96 ? 1.836 14.023 4.746 1.00 83.06 96 ASN A N 1
ATOM 773 C CA . ASN A 1 96 ? 3.179 14.093 4.170 1.00 83.06 96 ASN A CA 1
ATOM 774 C C . ASN A 1 96 ? 4.192 14.629 5.194 1.00 83.06 96 ASN A C 1
ATOM 776 O O . ASN A 1 96 ? 3.943 15.619 5.877 1.00 83.06 96 ASN A O 1
ATOM 780 N N . ASN A 1 97 ? 5.369 14.003 5.259 1.00 67.44 97 ASN A N 1
ATOM 781 C CA . ASN A 1 97 ? 6.465 14.406 6.149 1.00 67.44 97 ASN A CA 1
ATOM 782 C C . ASN A 1 97 ? 7.415 15.439 5.514 1.00 67.44 97 ASN A C 1
ATOM 784 O O . ASN A 1 97 ? 8.332 15.910 6.179 1.00 67.44 97 ASN A O 1
ATOM 788 N N . THR A 1 98 ? 7.268 15.739 4.221 1.00 60.03 98 THR A N 1
ATOM 789 C CA . THR A 1 98 ? 8.322 16.394 3.426 1.00 60.03 98 THR A CA 1
ATOM 790 C C . THR A 1 98 ? 8.284 17.921 3.428 1.00 60.03 98 THR A C 1
ATOM 792 O O . THR A 1 98 ? 9.240 18.531 2.963 1.00 60.03 98 THR A O 1
ATOM 795 N N . ALA A 1 99 ? 7.233 18.556 3.952 1.00 55.84 99 ALA A N 1
ATOM 796 C CA . ALA A 1 99 ? 7.205 20.009 4.109 1.00 55.84 99 ALA A CA 1
ATOM 797 C C . ALA A 1 99 ? 6.301 20.428 5.272 1.00 55.84 99 ALA A C 1
ATOM 799 O O . ALA A 1 99 ? 5.122 20.055 5.330 1.00 55.84 99 ALA A O 1
ATOM 800 N N . GLU A 1 100 ? 6.855 21.233 6.177 1.00 55.75 100 GLU A N 1
ATOM 801 C CA . GLU A 1 100 ? 6.089 21.970 7.177 1.00 55.75 100 GLU A CA 1
ATOM 802 C C . GLU A 1 100 ? 5.058 22.845 6.441 1.00 55.75 100 GLU A C 1
ATOM 804 O O . GLU A 1 100 ? 5.407 23.619 5.554 1.00 55.75 100 GLU A O 1
ATOM 809 N N . GLY A 1 101 ? 3.768 22.643 6.728 1.00 59.66 101 GLY A N 1
ATOM 810 C CA . GLY A 1 101 ? 2.668 23.325 6.033 1.00 59.66 101 GLY A CA 1
ATOM 811 C C . GLY A 1 101 ? 2.080 22.604 4.812 1.00 59.66 101 GLY A C 1
ATOM 812 O O . GLY A 1 101 ? 1.166 23.145 4.197 1.00 59.66 101 GLY A O 1
ATOM 813 N N . SER A 1 102 ? 2.531 21.391 4.466 1.00 69.44 102 SER A N 1
ATOM 814 C CA . SER A 1 102 ? 1.817 20.587 3.462 1.00 69.44 102 SER A CA 1
ATOM 815 C C . SER A 1 102 ? 0.449 20.131 3.989 1.00 69.44 102 SER A C 1
ATOM 817 O O . SER A 1 102 ? 0.346 19.535 5.065 1.00 69.44 102 SER A O 1
ATOM 819 N N . GLU A 1 103 ? -0.606 20.443 3.235 1.00 74.31 103 GLU A N 1
ATOM 820 C CA . GLU A 1 103 ? -1.962 19.983 3.534 1.00 74.31 103 GLU A CA 1
ATOM 821 C C . GLU A 1 103 ? -2.056 18.464 3.299 1.00 74.31 103 GLU A C 1
ATOM 823 O O . GLU A 1 103 ? -1.557 17.966 2.280 1.00 74.31 103 GLU A O 1
ATOM 828 N N . PRO A 1 104 ? -2.671 17.705 4.223 1.00 82.19 104 PRO A N 1
ATOM 829 C CA . PRO A 1 104 ? -2.927 16.290 4.008 1.00 82.19 104 PRO A CA 1
ATOM 830 C C . PRO A 1 104 ? -3.735 16.004 2.743 1.00 82.19 104 PRO A C 1
ATOM 832 O O . PRO A 1 104 ? -4.656 16.736 2.379 1.00 82.19 104 PRO A O 1
ATOM 835 N N . GLN A 1 105 ? -3.444 14.873 2.107 1.00 86.25 105 GLN A N 1
ATOM 836 C CA . GLN A 1 105 ? -4.234 14.378 0.986 1.00 86.25 105 GLN A CA 1
ATOM 837 C C . GLN A 1 105 ? -5.353 13.468 1.504 1.00 86.25 105 GLN A C 1
ATOM 839 O O . GLN A 1 105 ? -5.076 12.464 2.154 1.00 86.25 105 GLN A O 1
ATOM 844 N N . MET A 1 106 ? -6.608 13.785 1.180 1.00 88.56 106 MET A N 1
ATOM 845 C CA . MET A 1 106 ? -7.769 12.952 1.506 1.00 88.56 106 MET A CA 1
ATOM 846 C C . MET A 1 106 ? -8.208 12.120 0.294 1.00 88.56 106 MET A C 1
ATOM 848 O O . MET A 1 106 ? -8.380 12.648 -0.805 1.00 88.56 106 MET A O 1
ATOM 852 N N . TYR A 1 107 ? -8.445 10.827 0.503 1.00 87.00 107 TYR A N 1
ATOM 853 C CA . TYR A 1 107 ? -9.066 9.935 -0.473 1.00 87.00 107 TYR A CA 1
ATOM 854 C C . TYR A 1 107 ? -10.491 9.600 -0.030 1.00 87.00 107 TYR A C 1
ATOM 856 O O . TYR A 1 107 ? -10.700 9.013 1.031 1.00 87.00 107 TYR A O 1
ATOM 864 N N . GLN A 1 108 ? -11.451 9.950 -0.886 1.00 86.69 108 GLN A N 1
ATOM 865 C CA . GLN A 1 108 ? -12.886 9.670 -0.726 1.00 86.69 108 GLN A CA 1
ATOM 866 C C . GLN A 1 108 ? -13.467 8.846 -1.890 1.00 86.69 108 GLN A C 1
ATOM 868 O O . GLN A 1 108 ? -14.671 8.614 -1.970 1.00 86.69 108 GLN A O 1
ATOM 873 N N . ASP A 1 109 ? -12.614 8.412 -2.823 1.00 89.94 109 ASP A N 1
ATOM 874 C CA . ASP A 1 109 ? -13.013 7.521 -3.908 1.00 89.94 109 ASP A CA 1
ATOM 875 C C . ASP A 1 109 ? -13.475 6.178 -3.320 1.00 89.94 109 ASP A C 1
ATOM 877 O O . ASP A 1 109 ? -12.695 5.446 -2.705 1.00 89.94 109 ASP A O 1
ATOM 881 N N . LYS A 1 110 ? -14.755 5.850 -3.528 1.00 88.75 110 LYS A N 1
ATOM 882 C CA . LYS A 1 110 ? -15.390 4.646 -2.973 1.00 88.75 110 LYS A CA 1
ATOM 883 C C . LYS A 1 110 ? -14.707 3.353 -3.418 1.00 88.75 110 LYS A C 1
ATOM 885 O O . LYS A 1 110 ? -14.654 2.404 -2.637 1.00 88.75 110 LYS A O 1
ATOM 890 N N . LEU A 1 111 ? -14.204 3.282 -4.652 1.00 90.44 111 LEU A N 1
ATOM 891 C CA . LEU A 1 111 ? -13.523 2.092 -5.166 1.00 90.44 111 LEU A CA 1
ATOM 892 C C . LEU A 1 111 ? -12.155 1.937 -4.512 1.00 90.44 111 LEU A C 1
ATOM 894 O O . LEU A 1 111 ? -11.805 0.835 -4.086 1.00 90.44 111 LEU A O 1
ATOM 898 N N . PHE A 1 112 ? -11.408 3.034 -4.381 1.00 91.44 112 PHE A N 1
ATOM 899 C CA . PHE A 1 112 ? -10.116 3.015 -3.704 1.00 91.44 112 PHE A CA 1
ATOM 900 C C . PHE A 1 112 ? -10.262 2.655 -2.224 1.00 91.44 112 PHE A C 1
ATOM 902 O O . PHE A 1 112 ? -9.594 1.729 -1.766 1.00 91.44 112 PHE A O 1
ATOM 909 N N . VAL A 1 113 ? -11.169 3.316 -1.498 1.00 92.50 113 VAL A N 1
ATOM 910 C CA . VAL A 1 113 ? -11.412 3.056 -0.069 1.00 92.50 113 VAL A CA 1
ATOM 911 C C . VAL A 1 113 ? -11.847 1.604 0.157 1.00 92.50 113 VAL A C 1
ATOM 913 O O . VAL A 1 113 ? -11.289 0.926 1.019 1.00 92.50 113 VAL A O 1
ATOM 916 N N . LYS A 1 114 ? -12.759 1.075 -0.671 1.00 92.44 114 LYS A N 1
ATOM 917 C CA . LYS A 1 114 ? -13.195 -0.330 -0.592 1.00 92.44 114 LYS A CA 1
ATOM 918 C C . LYS A 1 114 ? -12.076 -1.322 -0.926 1.00 92.44 114 LYS A C 1
ATOM 920 O O . LYS A 1 114 ? -11.964 -2.364 -0.275 1.00 92.44 114 LYS A O 1
ATOM 925 N N . SER A 1 115 ? -11.256 -1.029 -1.938 1.00 93.62 115 SER A N 1
ATOM 926 C CA . SER A 1 115 ? -10.089 -1.860 -2.261 1.00 93.62 115 SER A CA 1
ATOM 927 C C . SER A 1 115 ? -9.119 -1.875 -1.081 1.00 93.62 115 SER A C 1
ATOM 929 O O . SER A 1 115 ? -8.687 -2.936 -0.643 1.00 93.62 115 SER A O 1
ATOM 931 N N . TYR A 1 116 ? -8.866 -0.711 -0.483 1.00 94.00 116 TYR A N 1
ATOM 932 C CA . TYR A 1 116 ? -7.989 -0.578 0.671 1.00 94.00 116 TYR A CA 1
ATOM 933 C C . TYR A 1 116 ? -8.501 -1.357 1.886 1.00 94.00 116 TYR A C 1
ATOM 935 O O . TYR A 1 116 ? -7.738 -2.090 2.510 1.00 94.00 116 TYR A O 1
ATOM 943 N N . GLU A 1 117 ? -9.796 -1.259 2.195 1.00 92.12 117 GLU A N 1
ATOM 944 C CA . GLU A 1 117 ? -10.442 -2.047 3.250 1.00 92.12 117 GLU A CA 1
ATOM 945 C C . GLU A 1 117 ? -10.287 -3.555 3.005 1.00 92.12 117 GLU A C 1
ATOM 947 O O . GLU A 1 117 ? -9.989 -4.315 3.928 1.00 92.12 117 GLU A O 1
ATOM 952 N N . THR A 1 118 ? -10.442 -3.991 1.752 1.00 92.69 118 THR A N 1
ATOM 953 C CA . THR A 1 118 ? -10.284 -5.399 1.365 1.00 92.69 118 THR A CA 1
ATOM 954 C C . THR A 1 118 ? -8.842 -5.860 1.565 1.00 92.69 118 THR A C 1
ATOM 956 O O . THR A 1 118 ? -8.622 -6.868 2.233 1.00 92.69 118 THR A O 1
ATOM 959 N N . ALA A 1 119 ? -7.857 -5.106 1.069 1.00 93.06 119 ALA A N 1
ATOM 960 C CA . ALA A 1 119 ? -6.441 -5.387 1.298 1.00 93.06 119 ALA A CA 1
ATOM 961 C C . ALA A 1 119 ? -6.102 -5.425 2.794 1.00 93.06 119 ALA A C 1
ATOM 963 O O . ALA A 1 119 ? -5.361 -6.301 3.241 1.00 93.06 119 ALA A O 1
ATOM 964 N N . PHE A 1 120 ? -6.667 -4.501 3.577 1.00 90.00 120 PHE A N 1
ATOM 965 C CA . PHE A 1 120 ? -6.447 -4.437 5.016 1.00 90.00 120 PHE A CA 1
ATOM 966 C C . PHE A 1 120 ? -7.016 -5.677 5.720 1.00 90.00 120 PHE A C 1
ATOM 968 O O . PHE A 1 120 ? -6.337 -6.315 6.517 1.00 90.00 120 PHE A O 1
ATOM 975 N N . LYS A 1 121 ? -8.229 -6.108 5.366 1.00 88.50 121 LYS A N 1
ATOM 976 C CA . LYS A 1 121 ? -8.802 -7.370 5.864 1.00 88.50 121 LYS A CA 1
ATOM 977 C C . LYS A 1 121 ? -7.963 -8.584 5.457 1.00 88.50 121 LYS A C 1
ATOM 979 O O . LYS A 1 121 ? -7.754 -9.472 6.280 1.00 88.50 121 LYS A O 1
ATOM 984 N N . THR A 1 122 ? -7.433 -8.606 4.233 1.00 88.38 122 THR A N 1
ATOM 985 C CA . THR A 1 122 ? -6.527 -9.666 3.763 1.00 88.38 122 THR A CA 1
ATOM 986 C C . THR A 1 122 ? -5.283 -9.780 4.644 1.00 88.38 122 THR A C 1
ATOM 988 O O . THR A 1 122 ? -4.909 -10.893 5.013 1.00 88.38 122 THR A O 1
ATOM 991 N N . ILE A 1 123 ? -4.662 -8.658 5.028 1.00 87.81 123 ILE A N 1
ATOM 992 C CA . ILE A 1 123 ? -3.491 -8.697 5.915 1.00 87.81 123 ILE A CA 1
ATOM 993 C C . ILE A 1 123 ? -3.843 -9.081 7.353 1.00 87.81 123 ILE A C 1
ATOM 995 O O . ILE A 1 123 ? -3.079 -9.816 7.972 1.00 87.81 123 ILE A O 1
ATOM 999 N N . LEU A 1 124 ? -4.996 -8.640 7.873 1.00 81.81 124 LEU A N 1
ATOM 1000 C CA . LEU A 1 124 ? -5.439 -8.975 9.231 1.00 81.81 124 LEU A CA 1
ATOM 1001 C C . LEU A 1 124 ? -5.750 -10.467 9.393 1.00 81.81 124 LEU A C 1
ATOM 1003 O O . LEU A 1 124 ? -5.566 -11.017 10.473 1.00 81.81 124 LEU A O 1
ATOM 1007 N N . ASN A 1 125 ? -6.212 -11.116 8.323 1.00 80.25 125 ASN A N 1
ATOM 1008 C CA . ASN A 1 125 ? -6.508 -12.548 8.308 1.00 80.25 125 ASN A CA 1
ATOM 1009 C C . ASN A 1 125 ? -5.264 -13.422 8.102 1.00 80.25 125 ASN A C 1
ATOM 1011 O O . ASN A 1 125 ? -5.372 -14.648 8.107 1.00 80.25 125 ASN A O 1
ATOM 1015 N N . GLN A 1 126 ? -4.096 -12.822 7.871 1.00 76.56 126 GLN A N 1
ATOM 1016 C CA . GLN A 1 126 ? -2.875 -13.585 7.708 1.00 76.56 126 GLN A CA 1
ATOM 1017 C C . GLN A 1 126 ? -2.409 -14.100 9.069 1.00 76.56 126 GLN A C 1
ATOM 1019 O O . GLN A 1 126 ? -2.219 -13.317 9.994 1.00 76.56 126 GLN A O 1
ATOM 1024 N N . ASP A 1 127 ? -2.144 -15.401 9.167 1.00 66.44 127 ASP A N 1
ATOM 1025 C CA . ASP A 1 127 ? -1.446 -15.934 10.329 1.00 66.44 127 ASP A CA 1
ATOM 1026 C C . ASP A 1 127 ? 0.006 -15.437 10.311 1.00 66.44 127 ASP A C 1
ATOM 1028 O O . ASP A 1 127 ? 0.756 -15.616 9.340 1.00 66.44 127 ASP A O 1
ATOM 1032 N N . THR A 1 128 ? 0.376 -14.718 11.361 1.00 64.81 128 THR A N 1
ATOM 1033 C CA . THR A 1 128 ? 1.715 -14.171 11.540 1.00 64.81 128 THR A CA 1
ATOM 1034 C C . THR A 1 128 ? 2.234 -14.722 12.855 1.00 64.81 128 THR A C 1
ATOM 1036 O O . THR A 1 128 ? 1.978 -14.160 13.918 1.00 64.81 128 THR A O 1
ATOM 1039 N N . GLU A 1 129 ? 2.933 -15.851 12.788 1.00 59.78 129 GLU A N 1
ATOM 1040 C CA . GLU A 1 129 ? 3.531 -16.507 13.952 1.00 59.78 129 GLU A CA 1
ATOM 1041 C C . GLU A 1 129 ? 4.423 -15.527 14.735 1.00 59.78 129 GLU A C 1
ATOM 1043 O O . GLU A 1 129 ? 5.529 -15.234 14.287 1.00 59.78 129 GLU A O 1
ATOM 1048 N N . ASN A 1 130 ? 3.957 -15.012 15.884 1.00 53.75 130 ASN A N 1
ATOM 1049 C CA . ASN A 1 130 ? 4.717 -14.258 16.904 1.00 53.75 130 ASN A CA 1
ATOM 1050 C C . ASN A 1 130 ? 5.782 -13.255 16.386 1.00 53.75 130 ASN A C 1
ATOM 1052 O O . ASN A 1 130 ? 6.796 -12.996 17.044 1.00 53.75 130 ASN A O 1
ATOM 1056 N N . GLN A 1 131 ? 5.570 -12.674 15.205 1.00 59.91 131 GLN A N 1
ATOM 1057 C CA . GLN A 1 131 ? 6.499 -11.758 14.552 1.00 59.91 131 GLN A CA 1
ATOM 1058 C C . GLN A 1 131 ? 5.994 -10.330 14.714 1.00 59.91 131 GLN A C 1
ATOM 1060 O O . GLN A 1 131 ? 4.816 -10.037 14.524 1.00 59.91 131 GLN A O 1
ATOM 1065 N N . SER A 1 132 ? 6.906 -9.419 15.054 1.00 71.75 132 SER A N 1
ATOM 1066 C CA . SER A 1 132 ? 6.637 -7.984 15.133 1.00 71.75 132 SER A CA 1
ATOM 1067 C C . SER A 1 132 ? 6.514 -7.399 13.723 1.00 71.75 132 SER A C 1
ATOM 1069 O O . SER A 1 132 ? 7.437 -6.736 13.238 1.00 71.75 132 SER A O 1
ATOM 1071 N N . ILE A 1 133 ? 5.404 -7.694 13.048 1.00 84.00 133 ILE A N 1
ATOM 1072 C CA . ILE A 1 133 ? 5.127 -7.219 11.694 1.00 84.00 133 ILE A CA 1
ATOM 1073 C C . ILE A 1 133 ? 4.587 -5.792 11.758 1.00 84.00 133 ILE A C 1
ATOM 1075 O O . ILE A 1 133 ? 3.688 -5.459 12.536 1.00 84.00 133 ILE A O 1
ATOM 1079 N N . GLN A 1 134 ? 5.164 -4.933 10.925 1.00 88.88 134 GLN A N 1
ATOM 1080 C CA . GLN A 1 134 ? 4.720 -3.558 10.746 1.00 88.88 134 GLN A CA 1
ATOM 1081 C C . GLN A 1 134 ? 3.918 -3.457 9.459 1.00 88.88 134 GLN A C 1
ATOM 1083 O O . GLN A 1 134 ? 4.401 -3.837 8.392 1.00 88.88 134 GLN A O 1
ATOM 1088 N N . VAL A 1 135 ? 2.718 -2.893 9.556 1.00 90.94 135 VAL A N 1
ATOM 1089 C CA . VAL A 1 135 ? 1.961 -2.492 8.373 1.00 90.94 135 VAL A CA 1
ATOM 1090 C C . VAL A 1 135 ? 2.536 -1.172 7.878 1.00 90.94 135 VAL A C 1
ATOM 1092 O O . VAL A 1 135 ? 2.785 -0.253 8.660 1.00 90.94 135 VAL A O 1
ATOM 1095 N N . ARG A 1 136 ? 2.786 -1.087 6.578 1.00 94.81 136 ARG A N 1
ATOM 1096 C CA . ARG A 1 136 ? 3.260 0.105 5.875 1.00 94.81 136 ARG A CA 1
ATOM 1097 C C . ARG A 1 136 ? 2.470 0.260 4.583 1.00 94.81 136 ARG A C 1
ATOM 1099 O O . ARG A 1 136 ? 1.885 -0.700 4.091 1.00 94.81 136 ARG A O 1
ATOM 1106 N N . THR A 1 137 ? 2.486 1.454 4.016 1.00 95.50 137 THR A N 1
ATOM 1107 C CA . THR A 1 137 ? 2.027 1.699 2.647 1.00 95.50 137 THR A CA 1
ATOM 1108 C C . THR A 1 137 ? 3.245 1.917 1.760 1.00 95.50 137 THR A C 1
ATOM 1110 O O . THR A 1 137 ? 4.153 2.650 2.143 1.00 95.50 137 THR A O 1
ATOM 1113 N N . LEU A 1 138 ? 3.260 1.314 0.574 1.00 96.31 138 LEU A N 1
ATOM 1114 C CA . LEU A 1 138 ? 4.225 1.583 -0.487 1.00 96.31 138 LEU A CA 1
ATOM 1115 C C . LEU A 1 138 ? 3.511 2.220 -1.683 1.00 96.31 138 LEU A C 1
ATOM 1117 O O . LEU A 1 138 ? 2.536 1.669 -2.196 1.00 96.31 138 LEU A O 1
ATOM 1121 N N . ARG A 1 139 ? 4.029 3.358 -2.143 1.00 95.12 139 ARG A N 1
ATOM 1122 C CA . ARG A 1 139 ? 3.540 4.109 -3.301 1.00 95.12 139 ARG A CA 1
ATOM 1123 C C . ARG A 1 139 ? 4.597 4.121 -4.395 1.00 95.12 139 ARG A C 1
ATOM 1125 O O . ARG A 1 139 ? 5.756 4.433 -4.126 1.00 95.12 139 ARG A O 1
ATOM 1132 N N . ILE A 1 140 ? 4.187 3.858 -5.632 1.00 94.19 140 ILE A N 1
ATOM 1133 C CA . ILE A 1 140 ? 4.997 4.116 -6.830 1.00 94.19 140 ILE A CA 1
ATOM 1134 C C . ILE A 1 140 ? 4.194 5.069 -7.722 1.00 94.19 140 ILE A C 1
ATOM 1136 O O . ILE A 1 140 ? 3.421 4.608 -8.565 1.00 94.19 140 ILE A O 1
ATOM 1140 N N . PRO A 1 141 ? 4.311 6.397 -7.514 1.00 91.25 141 PRO A N 1
ATOM 1141 C CA . PRO A 1 141 ? 3.452 7.383 -8.165 1.00 91.25 141 PRO A CA 1
ATOM 1142 C C . PRO A 1 141 ? 3.490 7.314 -9.691 1.00 91.25 141 PRO A C 1
ATOM 1144 O O . PRO A 1 141 ? 2.432 7.331 -10.308 1.00 91.25 141 PRO A O 1
ATOM 1147 N N . ALA A 1 142 ? 4.683 7.153 -10.275 1.00 90.19 142 ALA A N 1
ATOM 1148 C CA . ALA A 1 142 ? 4.882 7.086 -11.725 1.00 90.19 142 ALA A CA 1
ATOM 1149 C C . ALA A 1 142 ? 4.144 5.912 -12.392 1.00 90.19 142 ALA A C 1
ATOM 1151 O O . ALA A 1 142 ? 3.799 5.989 -13.560 1.00 90.19 142 ALA A O 1
ATOM 1152 N N . LEU A 1 143 ? 3.879 4.836 -11.645 1.00 90.62 143 LEU A N 1
ATOM 1153 C CA . LEU A 1 143 ? 3.139 3.670 -12.137 1.00 90.62 143 LEU A CA 1
ATOM 1154 C C . LEU A 1 143 ? 1.690 3.639 -11.623 1.00 90.62 143 LEU A C 1
ATOM 1156 O O . LEU A 1 143 ? 0.970 2.673 -11.856 1.00 90.62 143 LEU A O 1
ATOM 1160 N N . HIS A 1 144 ? 1.257 4.670 -10.888 1.00 91.44 144 HIS A N 1
ATOM 1161 C CA . HIS A 1 144 ? -0.040 4.727 -10.206 1.00 91.44 144 HIS A CA 1
ATOM 1162 C C . HIS A 1 144 ? -0.315 3.532 -9.275 1.00 91.44 144 HIS A C 1
ATOM 1164 O O . HIS A 1 144 ? -1.456 3.077 -9.150 1.00 91.44 144 HIS A O 1
ATOM 1170 N N . ILE A 1 145 ? 0.723 3.038 -8.590 1.00 94.94 145 ILE A N 1
ATOM 1171 C CA . ILE A 1 145 ? 0.622 1.870 -7.706 1.00 94.94 145 ILE A CA 1
ATOM 1172 C C . ILE A 1 145 ? 0.551 2.296 -6.239 1.00 94.94 145 ILE A C 1
ATOM 1174 O O . ILE A 1 145 ? 1.385 3.071 -5.765 1.00 94.94 145 ILE A O 1
ATOM 1178 N N . ASP A 1 146 ? -0.403 1.714 -5.515 1.00 95.75 146 ASP A N 1
ATOM 1179 C CA . ASP A 1 146 ? -0.457 1.687 -4.051 1.00 95.75 146 ASP A CA 1
ATOM 1180 C C . ASP A 1 146 ? -0.501 0.231 -3.590 1.00 95.75 146 ASP A C 1
ATOM 1182 O O . ASP A 1 146 ? -1.283 -0.565 -4.116 1.00 95.75 146 ASP A O 1
ATOM 1186 N N . ALA A 1 147 ? 0.287 -0.109 -2.576 1.00 97.19 147 ALA A N 1
ATOM 1187 C CA . ALA A 1 147 ? 0.276 -1.426 -1.953 1.00 97.19 147 ALA A CA 1
ATOM 1188 C C . ALA A 1 147 ? 0.412 -1.322 -0.432 1.00 97.19 147 ALA A C 1
ATOM 1190 O O . ALA A 1 147 ? 1.167 -0.494 0.081 1.00 97.19 147 ALA A O 1
ATOM 1191 N N . LEU A 1 148 ? -0.271 -2.208 0.291 1.00 96.06 148 LEU A N 1
ATOM 1192 C CA . LEU A 1 148 ? 0.066 -2.498 1.679 1.00 96.06 148 LEU A CA 1
ATOM 1193 C C . LEU A 1 148 ? 1.335 -3.347 1.712 1.00 96.06 148 LEU A C 1
ATOM 1195 O O . LEU A 1 148 ? 1.492 -4.285 0.935 1.00 96.06 148 LEU A O 1
ATOM 1199 N N . TRP A 1 149 ? 2.230 -3.023 2.629 1.00 95.12 149 TRP A N 1
ATOM 1200 C CA . TRP A 1 149 ? 3.504 -3.689 2.833 1.00 95.12 149 TRP A CA 1
ATOM 1201 C C . TRP A 1 149 ? 3.557 -4.208 4.266 1.00 95.12 149 TRP A C 1
ATOM 1203 O O . TRP A 1 149 ? 3.584 -3.437 5.224 1.00 95.12 149 TRP A O 1
ATOM 1213 N N . LEU A 1 150 ? 3.566 -5.530 4.405 1.00 92.94 150 LEU A N 1
ATOM 1214 C CA . LEU A 1 150 ? 3.839 -6.212 5.660 1.00 92.94 150 LEU A CA 1
ATOM 1215 C C . LEU A 1 150 ? 5.342 -6.378 5.793 1.00 92.94 150 LEU A C 1
ATOM 1217 O O . LEU A 1 150 ? 5.943 -7.228 5.132 1.00 92.94 150 LEU A O 1
ATOM 1221 N N . HIS A 1 151 ? 5.931 -5.528 6.623 1.00 91.56 151 HIS A N 1
ATOM 1222 C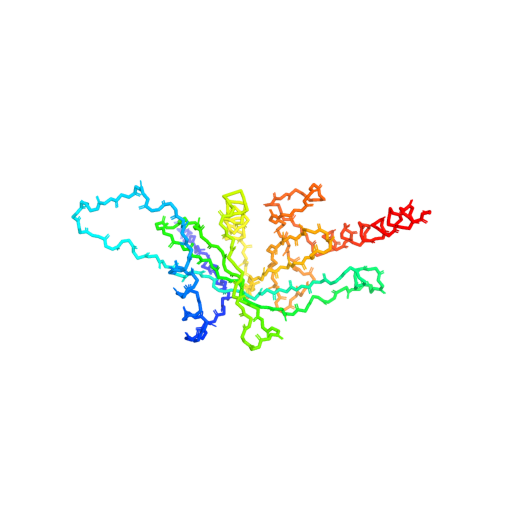 CA . HIS A 1 151 ? 7.361 -5.508 6.845 1.00 91.56 151 HIS A CA 1
ATOM 1223 C C . HIS A 1 151 ? 7.745 -6.301 8.090 1.00 91.56 151 HIS A C 1
ATOM 1225 O O . HIS A 1 151 ? 7.265 -6.007 9.191 1.00 91.56 151 HIS A O 1
ATOM 1231 N N . ASP A 1 152 ? 8.667 -7.244 7.921 1.00 88.88 152 ASP A N 1
ATOM 1232 C CA . ASP A 1 152 ? 9.310 -7.947 9.026 1.00 88.88 152 ASP A CA 1
ATOM 1233 C C . ASP A 1 152 ? 10.680 -7.316 9.313 1.00 88.88 152 ASP A C 1
ATOM 1235 O O . ASP A 1 152 ? 11.635 -7.451 8.545 1.00 88.88 152 ASP A O 1
ATOM 1239 N N . ALA A 1 153 ? 10.787 -6.653 10.467 1.00 83.06 153 ALA A N 1
ATOM 1240 C CA . ALA A 1 153 ? 12.022 -6.008 10.905 1.00 83.06 153 ALA A CA 1
ATOM 1241 C C . ALA A 1 153 ? 13.187 -6.997 11.108 1.00 83.06 153 ALA A C 1
ATOM 1243 O O . ALA A 1 153 ? 14.346 -6.601 10.987 1.00 83.06 153 ALA A O 1
ATOM 1244 N N . LYS A 1 154 ? 12.904 -8.269 11.421 1.00 84.75 154 LYS A N 1
ATOM 1245 C CA . LYS A 1 154 ? 13.925 -9.313 11.620 1.00 84.75 154 LYS A CA 1
ATOM 1246 C C . LYS A 1 154 ? 14.300 -10.008 10.318 1.00 84.75 154 LYS A C 1
ATOM 1248 O O . LYS A 1 154 ? 15.392 -10.559 10.208 1.00 84.75 154 LYS A O 1
ATOM 1253 N N . SER A 1 155 ? 13.396 -10.053 9.345 1.00 85.94 155 SER A N 1
ATOM 1254 C CA . SER A 1 155 ? 13.618 -10.749 8.077 1.00 85.94 155 SER A CA 1
ATOM 1255 C C . SER A 1 155 ? 12.975 -10.006 6.904 1.00 85.94 155 SER A C 1
ATOM 1257 O O . SER A 1 155 ? 11.991 -10.492 6.352 1.00 85.94 155 SER A O 1
ATOM 1259 N N . PRO A 1 156 ? 13.575 -8.899 6.420 1.00 85.00 156 PRO A N 1
ATOM 1260 C CA . PRO A 1 156 ? 13.022 -8.116 5.306 1.00 85.00 156 PRO A CA 1
ATOM 1261 C C . PRO A 1 156 ? 12.823 -8.908 4.000 1.00 85.00 156 PRO A C 1
ATOM 1263 O O . PRO A 1 156 ? 12.057 -8.520 3.122 1.00 85.00 156 PRO A O 1
ATOM 1266 N N . ALA A 1 157 ? 13.511 -10.043 3.840 1.00 85.88 157 ALA A N 1
ATOM 1267 C CA . ALA A 1 157 ? 13.300 -10.958 2.717 1.00 85.88 157 ALA A CA 1
ATOM 1268 C C . ALA A 1 157 ? 11.917 -11.644 2.741 1.00 85.88 157 ALA A C 1
ATOM 1270 O O . ALA A 1 157 ? 11.444 -12.089 1.697 1.00 85.88 157 ALA A O 1
ATOM 1271 N N . LYS A 1 158 ? 11.273 -11.717 3.914 1.00 88.50 158 LYS A N 1
ATOM 1272 C CA . LYS A 1 158 ? 9.925 -12.268 4.119 1.00 88.50 158 LYS A CA 1
ATOM 1273 C C . LYS A 1 158 ? 8.821 -11.223 3.961 1.00 88.50 158 LYS A C 1
ATOM 1275 O O . LYS A 1 158 ? 7.654 -11.551 4.165 1.00 88.50 158 LYS A O 1
ATOM 1280 N N . ASP A 1 159 ? 9.181 -9.996 3.591 1.00 91.75 159 ASP A N 1
ATOM 1281 C CA . ASP A 1 159 ? 8.219 -8.933 3.346 1.00 91.75 159 ASP A CA 1
ATOM 1282 C C . ASP A 1 159 ? 7.173 -9.373 2.315 1.00 91.75 159 ASP A C 1
ATOM 1284 O O . ASP A 1 159 ? 7.492 -9.957 1.267 1.00 91.75 159 ASP A O 1
ATOM 1288 N N . LYS A 1 160 ? 5.915 -9.056 2.619 1.00 93.81 160 LYS A N 1
ATOM 1289 C CA . LYS A 1 160 ? 4.776 -9.315 1.740 1.00 93.81 160 LYS A CA 1
ATOM 1290 C C . LYS A 1 160 ? 4.124 -8.010 1.320 1.00 93.81 160 LYS A C 1
ATOM 1292 O O . LYS A 1 160 ? 4.088 -7.046 2.083 1.00 93.81 160 LYS A O 1
ATOM 1297 N N . PHE A 1 161 ? 3.579 -8.013 0.115 1.00 95.56 161 PHE A N 1
ATOM 1298 C CA . PHE A 1 161 ? 2.929 -6.869 -0.501 1.00 95.56 161 PHE A CA 1
ATOM 1299 C C . PHE A 1 161 ? 1.518 -7.256 -0.931 1.00 95.56 161 PHE A C 1
ATOM 1301 O O . PHE A 1 161 ? 1.310 -8.345 -1.466 1.00 95.56 161 PHE A O 1
ATOM 1308 N N . VAL A 1 162 ? 0.561 -6.365 -0.694 1.00 96.81 162 VAL A N 1
ATOM 1309 C CA . VAL A 1 162 ? -0.829 -6.498 -1.132 1.00 96.81 162 VAL A CA 1
ATOM 1310 C C . VAL A 1 162 ? -1.185 -5.255 -1.946 1.00 96.81 162 VAL A C 1
ATOM 1312 O O . VAL A 1 162 ? -1.419 -4.195 -1.363 1.00 96.81 162 VAL A O 1
ATOM 1315 N N . PRO A 1 163 ? -1.185 -5.339 -3.287 1.00 96.94 163 PRO A N 1
ATOM 1316 C CA . PRO A 1 163 ? -1.532 -4.222 -4.154 1.00 96.94 163 PRO A CA 1
ATOM 1317 C C . PRO A 1 163 ? -2.973 -3.788 -3.901 1.00 96.94 163 PRO A C 1
ATOM 1319 O O . PRO A 1 163 ? -3.886 -4.604 -3.944 1.00 96.94 163 PRO A O 1
ATOM 1322 N N . VAL A 1 164 ? -3.187 -2.504 -3.651 1.00 95.88 164 VAL A N 1
ATOM 1323 C CA . VAL A 1 164 ? -4.523 -1.909 -3.505 1.00 95.88 164 VAL A CA 1
ATOM 1324 C C . VAL A 1 164 ? -4.988 -1.321 -4.833 1.00 95.88 164 VAL A C 1
ATOM 1326 O O . VAL A 1 164 ? -6.160 -1.428 -5.202 1.00 95.88 164 VAL A O 1
ATOM 1329 N N . ARG A 1 165 ? -4.051 -0.699 -5.551 1.00 94.88 165 ARG A N 1
ATOM 1330 C CA . ARG A 1 165 ? -4.250 -0.077 -6.857 1.00 94.88 165 ARG A CA 1
ATOM 1331 C C . ARG A 1 165 ? -3.021 -0.364 -7.705 1.00 94.88 165 ARG A C 1
ATOM 1333 O O . ARG A 1 165 ? -1.908 -0.161 -7.233 1.00 94.88 165 ARG A O 1
ATOM 1340 N N . SER A 1 166 ? -3.223 -0.841 -8.931 1.00 91.62 166 SER A N 1
ATOM 1341 C CA . SER A 1 166 ? -2.114 -1.275 -9.789 1.00 91.62 166 SER A CA 1
ATOM 1342 C C . SER A 1 166 ? -2.336 -1.150 -11.301 1.00 91.62 166 SER A C 1
ATOM 1344 O O . SER A 1 166 ? -1.498 -1.620 -12.059 1.00 91.62 166 SER A O 1
ATOM 1346 N N . GLN A 1 167 ? -3.449 -0.559 -11.755 1.00 87.56 167 GLN A N 1
ATOM 1347 C CA . GLN A 1 167 ? -3.772 -0.389 -13.186 1.00 87.56 167 GLN A CA 1
ATOM 1348 C C . GLN A 1 167 ? -3.596 -1.669 -14.036 1.00 87.56 167 GLN A C 1
ATOM 1350 O O . GLN A 1 167 ? -3.108 -1.625 -15.158 1.00 87.56 167 GLN A O 1
ATOM 1355 N N . GLY A 1 168 ? -3.968 -2.831 -13.488 1.00 87.12 168 GLY A N 1
ATOM 1356 C CA . GLY A 1 168 ? -3.875 -4.122 -14.182 1.00 87.12 168 GLY A CA 1
ATOM 1357 C C . GLY A 1 168 ? -2.511 -4.812 -14.091 1.00 87.12 168 GLY A C 1
ATOM 1358 O O . GLY A 1 168 ? -2.395 -5.960 -14.511 1.00 87.12 168 GLY A O 1
ATOM 1359 N N . LEU A 1 169 ? -1.499 -4.175 -13.491 1.00 90.69 169 LEU A N 1
ATOM 1360 C CA . LEU A 1 169 ? -0.179 -4.783 -13.317 1.00 90.69 169 LEU A CA 1
ATOM 1361 C C . LEU A 1 169 ? -0.179 -5.932 -12.299 1.00 90.69 169 LEU A C 1
ATOM 1363 O O . LEU A 1 169 ? 0.602 -6.879 -12.411 1.00 90.69 169 LEU A O 1
ATOM 1367 N N . PHE A 1 170 ? -1.055 -5.845 -11.299 1.00 94.81 170 PHE A N 1
ATOM 1368 C CA . PHE A 1 170 ? -1.211 -6.860 -10.271 1.00 94.81 170 PHE A CA 1
ATOM 1369 C C . PHE A 1 170 ? -2.680 -7.236 -10.080 1.00 94.81 170 PHE A C 1
ATOM 1371 O O . PHE A 1 170 ? -3.593 -6.444 -10.318 1.00 94.81 170 PHE A O 1
ATOM 1378 N N . ASN A 1 171 ? -2.904 -8.429 -9.531 1.00 93.69 171 ASN A N 1
ATOM 1379 C CA . ASN A 1 171 ? -4.193 -8.772 -8.951 1.00 93.69 171 ASN A CA 1
ATOM 1380 C C . ASN A 1 171 ? -4.317 -8.029 -7.619 1.00 93.69 171 ASN A C 1
ATOM 1382 O O . ASN A 1 171 ? -3.644 -8.365 -6.639 1.00 93.69 171 ASN A O 1
ATOM 1386 N N . ASN A 1 172 ? -5.160 -6.996 -7.585 1.00 93.25 172 ASN A N 1
ATOM 1387 C CA . ASN A 1 172 ? -5.387 -6.233 -6.361 1.00 93.25 172 ASN A CA 1
ATOM 1388 C C . ASN A 1 172 ? -5.885 -7.152 -5.232 1.00 93.25 172 ASN A C 1
ATOM 1390 O O . ASN A 1 172 ? -6.581 -8.141 -5.467 1.00 93.25 172 ASN A O 1
ATOM 1394 N N . ASN A 1 173 ? -5.532 -6.807 -3.997 1.00 93.38 173 ASN A N 1
ATOM 1395 C CA . ASN A 1 173 ? -5.893 -7.502 -2.761 1.00 93.38 173 ASN A CA 1
ATOM 1396 C C . ASN A 1 173 ? -5.312 -8.921 -2.615 1.00 93.38 173 ASN A C 1
ATOM 1398 O O . ASN A 1 173 ? -5.706 -9.646 -1.702 1.00 93.38 173 ASN A O 1
ATOM 1402 N N . SER A 1 174 ? -4.356 -9.299 -3.472 1.00 94.12 174 SER A N 1
ATOM 1403 C CA . SER A 1 174 ? -3.630 -10.576 -3.410 1.00 94.12 174 SER A CA 1
ATOM 1404 C C . SER A 1 174 ? -2.232 -10.411 -2.812 1.00 94.12 174 SER A C 1
ATOM 1406 O O . SER A 1 174 ? -1.620 -9.352 -2.936 1.00 94.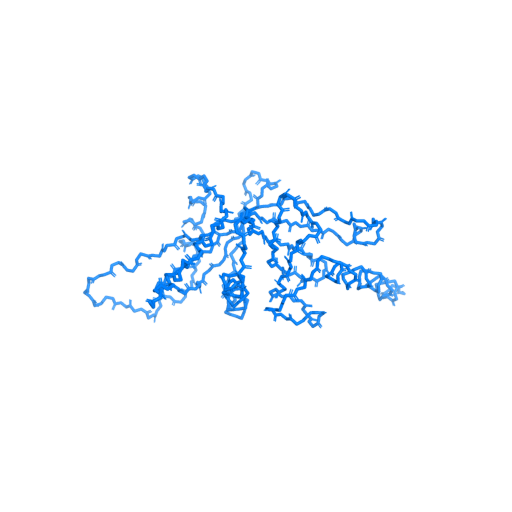12 174 SER A O 1
ATOM 1408 N N . PHE A 1 175 ? -1.704 -11.466 -2.187 1.00 94.38 175 PHE A N 1
ATOM 1409 C CA . PHE A 1 175 ? -0.350 -11.456 -1.635 1.00 94.38 175 PHE A CA 1
ATOM 1410 C C . PHE A 1 175 ? 0.717 -11.695 -2.696 1.00 94.38 175 PHE A C 1
ATOM 1412 O O . PHE A 1 175 ? 0.651 -12.653 -3.463 1.00 94.38 175 PHE A O 1
ATOM 1419 N N . TYR A 1 176 ? 1.767 -10.887 -2.628 1.00 95.31 176 TYR A N 1
ATOM 1420 C CA . TYR A 1 176 ? 3.006 -11.066 -3.367 1.00 95.31 176 TYR A CA 1
ATOM 1421 C C . TYR A 1 176 ? 4.173 -11.081 -2.387 1.00 95.31 176 TYR A C 1
ATOM 1423 O O . TYR A 1 176 ? 4.234 -10.272 -1.459 1.00 95.31 176 TYR A O 1
ATOM 1431 N N . ASN A 1 177 ? 5.119 -11.997 -2.580 1.00 94.25 177 ASN A N 1
ATOM 1432 C CA . ASN A 1 177 ? 6.392 -11.914 -1.871 1.00 94.25 177 ASN A CA 1
ATOM 1433 C C . ASN A 1 177 ? 7.246 -10.783 -2.466 1.00 94.25 177 ASN A C 1
ATOM 1435 O O . ASN A 1 177 ? 7.023 -10.330 -3.593 1.00 94.25 177 ASN A O 1
ATOM 1439 N N . ARG A 1 178 ? 8.254 -10.343 -1.709 1.00 92.38 178 ARG A N 1
ATOM 1440 C CA . ARG A 1 178 ? 9.175 -9.282 -2.128 1.00 92.38 178 ARG A CA 1
ATOM 1441 C C . ARG A 1 178 ? 9.783 -9.512 -3.516 1.00 92.38 178 ARG A C 1
ATOM 1443 O O . ARG A 1 178 ? 9.818 -8.581 -4.317 1.00 92.38 178 ARG A O 1
ATOM 1450 N N . LYS A 1 179 ? 10.274 -10.721 -3.803 1.00 91.88 179 LYS A N 1
ATOM 1451 C CA . LYS A 1 179 ? 10.972 -11.024 -5.062 1.00 91.88 179 LYS A CA 1
ATOM 1452 C C . LYS A 1 179 ? 10.042 -10.836 -6.259 1.00 91.88 179 LYS A C 1
ATOM 1454 O O . LYS A 1 179 ? 10.396 -10.109 -7.186 1.00 91.88 179 LYS A O 1
ATOM 1459 N N . ASP A 1 180 ? 8.860 -11.437 -6.207 1.00 94.06 180 ASP A N 1
ATOM 1460 C CA . ASP A 1 180 ? 7.897 -11.398 -7.305 1.00 94.06 180 ASP A CA 1
ATOM 1461 C C . ASP A 1 180 ? 7.372 -9.976 -7.505 1.00 94.06 180 ASP A C 1
ATOM 1463 O O . ASP A 1 180 ? 7.407 -9.462 -8.624 1.00 94.06 180 ASP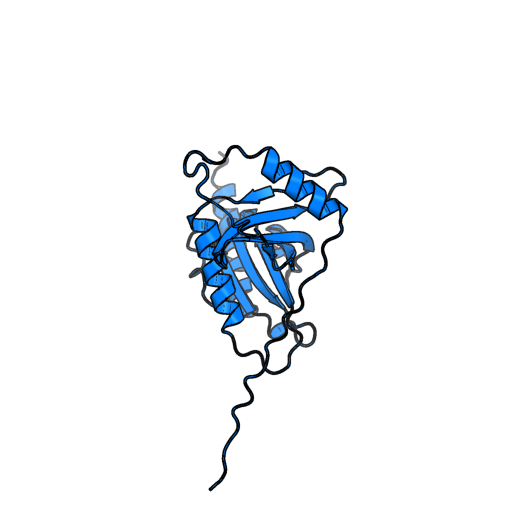 A O 1
ATOM 1467 N N . PHE A 1 181 ? 7.002 -9.297 -6.414 1.00 94.94 181 PHE A N 1
ATOM 1468 C CA . PHE A 1 181 ? 6.500 -7.926 -6.456 1.00 94.94 181 PHE A CA 1
ATOM 1469 C C . PHE A 1 181 ? 7.495 -6.967 -7.130 1.00 94.94 181 PHE A C 1
ATOM 1471 O O . PHE A 1 181 ? 7.156 -6.298 -8.107 1.00 94.94 181 PHE A O 1
ATOM 1478 N N . PHE A 1 182 ? 8.752 -6.945 -6.674 1.00 92.81 182 PHE A N 1
ATOM 1479 C CA . PHE A 1 182 ? 9.765 -6.057 -7.252 1.00 92.81 182 PHE A CA 1
ATOM 1480 C C . PHE A 1 182 ? 10.224 -6.482 -8.649 1.00 92.81 182 PHE A C 1
ATOM 1482 O O . PHE A 1 182 ? 10.603 -5.617 -9.438 1.00 92.81 182 PHE A O 1
ATOM 1489 N N . SER A 1 183 ? 10.168 -7.772 -8.993 1.00 92.00 183 SER A N 1
ATOM 1490 C CA . SER A 1 183 ? 10.481 -8.222 -10.355 1.00 92.00 183 SER A CA 1
ATOM 1491 C C . SER A 1 183 ? 9.483 -7.678 -11.384 1.00 92.00 183 SER A C 1
ATOM 1493 O O . SER A 1 183 ? 9.894 -7.192 -12.439 1.00 92.00 183 SER A O 1
ATOM 1495 N N . ILE A 1 184 ? 8.189 -7.672 -11.041 1.00 93.31 184 ILE A N 1
ATOM 1496 C CA . ILE A 1 184 ? 7.118 -7.128 -11.883 1.00 93.31 184 ILE A CA 1
ATOM 1497 C C . ILE A 1 184 ? 7.267 -5.608 -12.012 1.00 93.31 184 ILE A C 1
ATOM 1499 O O . ILE A 1 184 ? 7.233 -5.084 -13.128 1.00 93.31 184 ILE A O 1
ATOM 1503 N N . LEU A 1 185 ? 7.502 -4.906 -10.896 1.00 92.44 185 LEU A N 1
ATOM 1504 C CA . LEU A 1 185 ? 7.745 -3.459 -10.914 1.00 92.44 185 LEU A CA 1
ATOM 1505 C C . LEU A 1 185 ? 8.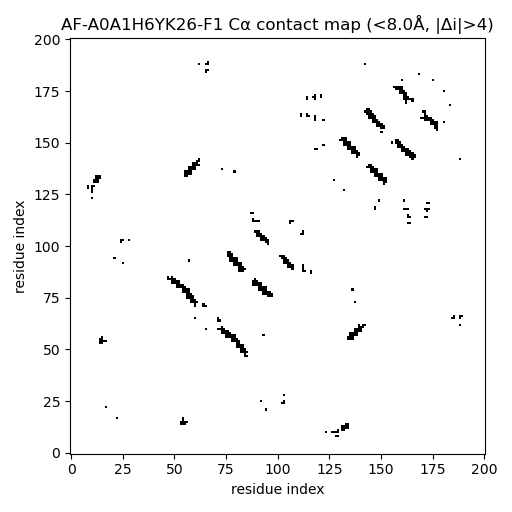945 -3.091 -11.784 1.00 92.44 185 LEU A C 1
ATOM 1507 O O . LEU A 1 185 ? 8.858 -2.162 -12.579 1.00 92.44 185 LEU A O 1
ATOM 1511 N N . LYS A 1 186 ? 10.054 -3.825 -11.655 1.00 90.56 186 LYS A N 1
ATOM 1512 C CA . LYS A 1 186 ? 11.272 -3.553 -12.418 1.00 90.56 186 LYS A CA 1
ATOM 1513 C C . LYS A 1 186 ? 11.062 -3.735 -13.917 1.00 90.56 186 LYS A C 1
ATOM 1515 O O . LYS A 1 186 ? 11.487 -2.875 -14.679 1.00 90.56 186 LYS A O 1
ATOM 1520 N N . ARG A 1 187 ? 10.405 -4.823 -14.335 1.00 89.50 187 ARG A N 1
ATOM 1521 C CA . ARG A 1 187 ? 10.080 -5.050 -15.752 1.00 89.50 187 ARG A CA 1
ATOM 1522 C C . ARG A 1 187 ? 9.247 -3.894 -16.306 1.00 89.50 187 ARG A C 1
ATOM 1524 O O . ARG A 1 187 ? 9.645 -3.268 -17.274 1.00 89.50 187 ARG A O 1
ATOM 1531 N N . THR A 1 188 ? 8.182 -3.535 -15.594 1.00 89.62 188 THR A N 1
ATOM 1532 C CA . THR A 1 188 ? 7.293 -2.430 -15.985 1.00 89.62 188 THR A CA 1
ATOM 1533 C C . THR A 1 188 ? 8.027 -1.096 -16.053 1.00 89.62 188 THR A C 1
ATOM 1535 O O . THR A 1 188 ? 7.798 -0.312 -16.962 1.00 89.62 188 THR A O 1
ATOM 1538 N N . ALA A 1 189 ? 8.930 -0.828 -15.108 1.00 87.31 189 ALA A N 1
ATOM 1539 C CA . ALA A 1 189 ? 9.701 0.408 -15.094 1.00 87.31 189 ALA A CA 1
ATOM 1540 C C . ALA A 1 189 ? 10.663 0.522 -16.285 1.00 87.31 189 ALA A C 1
ATOM 1542 O O . ALA A 1 189 ? 10.896 1.631 -16.758 1.00 87.31 189 ALA A O 1
ATOM 1543 N N . ILE A 1 190 ? 11.224 -0.597 -16.753 1.00 84.75 190 ILE A N 1
ATOM 1544 C CA . ILE A 1 190 ? 12.057 -0.638 -17.962 1.00 84.75 190 ILE A CA 1
ATOM 1545 C C . ILE A 1 190 ? 11.192 -0.348 -19.193 1.00 84.75 190 ILE A C 1
ATOM 1547 O O . ILE A 1 190 ? 11.542 0.533 -19.975 1.00 84.75 190 ILE A O 1
ATOM 1551 N N . ASP A 1 191 ? 10.049 -1.026 -19.312 1.00 81.88 191 ASP A N 1
ATOM 1552 C CA . ASP A 1 191 ? 9.148 -0.898 -20.464 1.00 81.88 191 ASP A CA 1
ATOM 1553 C C . ASP A 1 191 ? 8.540 0.515 -20.564 1.00 81.88 191 ASP A C 1
ATOM 1555 O O . ASP A 1 191 ? 8.436 1.066 -21.655 1.00 81.88 191 ASP A O 1
ATOM 1559 N N . TYR A 1 192 ? 8.250 1.157 -19.424 1.00 76.44 192 TYR A N 1
ATOM 1560 C CA . TYR A 1 192 ? 7.707 2.521 -19.361 1.00 76.44 192 TYR A CA 1
ATOM 1561 C C . TYR A 1 192 ? 8.582 3.567 -20.079 1.00 76.44 192 TYR A C 1
ATOM 1563 O O . TYR A 1 192 ? 8.069 4.575 -20.548 1.00 76.44 192 TYR A O 1
ATOM 1571 N N . ASN A 1 193 ? 9.902 3.357 -20.176 1.00 62.03 193 ASN A N 1
ATOM 1572 C CA . ASN A 1 193 ? 10.795 4.298 -20.865 1.00 62.03 193 ASN A CA 1
ATOM 1573 C C . ASN A 1 193 ? 10.721 4.187 -22.393 1.00 62.03 193 ASN A C 1
ATOM 1575 O O . ASN A 1 193 ? 11.027 5.151 -23.082 1.00 62.03 193 ASN A O 1
ATOM 1579 N N . ILE A 1 194 ? 10.351 3.013 -22.914 1.00 57.62 194 ILE A N 1
ATOM 1580 C CA . ILE A 1 194 ? 10.313 2.757 -24.359 1.00 57.62 194 ILE A CA 1
ATOM 1581 C C . ILE A 1 194 ? 9.142 3.513 -24.994 1.00 57.62 194 ILE A C 1
ATOM 1583 O O . ILE A 1 194 ? 9.285 4.043 -26.090 1.00 57.62 194 ILE A O 1
ATOM 1587 N N . ASP A 1 195 ? 8.012 3.609 -24.292 1.00 54.59 195 ASP A N 1
ATOM 1588 C CA . ASP A 1 195 ? 6.826 4.304 -24.800 1.00 54.59 195 ASP A CA 1
ATOM 1589 C C . ASP A 1 195 ? 6.959 5.839 -24.739 1.00 54.59 195 ASP A C 1
ATOM 1591 O O . ASP A 1 195 ? 6.420 6.525 -25.604 1.00 54.59 195 ASP A O 1
ATOM 1595 N N . ASP A 1 196 ? 7.699 6.389 -23.766 1.00 53.41 196 ASP A N 1
ATOM 1596 C CA . ASP A 1 196 ? 7.924 7.842 -23.637 1.00 53.41 196 ASP A CA 1
ATOM 1597 C C . ASP A 1 196 ? 8.917 8.360 -24.700 1.00 53.41 196 ASP A C 1
ATOM 1599 O O . ASP A 1 196 ? 8.677 9.380 -25.347 1.00 53.41 196 ASP A O 1
ATOM 1603 N N . ASP A 1 197 ? 9.977 7.591 -24.990 1.00 54.12 197 ASP A N 1
ATOM 1604 C CA . ASP A 1 197 ? 10.962 7.917 -26.036 1.00 54.12 197 ASP A CA 1
ATOM 1605 C C . ASP A 1 197 ? 10.368 7.871 -27.466 1.00 54.12 197 ASP A C 1
ATOM 1607 O O . ASP A 1 197 ? 10.947 8.430 -28.399 1.00 54.12 197 ASP A O 1
ATOM 1611 N N . LEU A 1 198 ? 9.204 7.237 -27.663 1.00 54.19 198 LEU A N 1
ATOM 1612 C CA . LEU A 1 198 ? 8.510 7.146 -28.958 1.00 54.19 198 LEU A CA 1
ATOM 1613 C C . LEU A 1 198 ? 7.458 8.246 -29.184 1.00 54.19 198 LEU A C 1
ATOM 1615 O O . LEU A 1 198 ? 6.879 8.315 -30.269 1.00 54.19 198 LEU A O 1
ATOM 1619 N N . MET A 1 199 ? 7.221 9.119 -28.199 1.00 56.16 199 MET A N 1
ATOM 1620 C CA . MET A 1 199 ? 6.217 10.193 -28.275 1.00 56.16 199 MET A CA 1
ATOM 1621 C C . MET A 1 199 ? 6.822 11.586 -28.525 1.00 56.16 199 MET A C 1
ATOM 1623 O O . MET A 1 199 ? 6.099 12.583 -28.515 1.00 56.16 199 MET A O 1
ATOM 1627 N N . GLY A 1 200 ? 8.130 11.663 -28.794 1.00 51.62 200 GLY A N 1
ATOM 1628 C CA . GLY A 1 200 ? 8.842 12.891 -29.155 1.00 51.62 200 GLY A CA 1
ATOM 1629 C C . GLY A 1 200 ? 9.402 12.848 -30.576 1.00 51.62 200 GLY A C 1
ATOM 1630 O O . GLY A 1 200 ? 10.562 12.488 -30.768 1.00 51.62 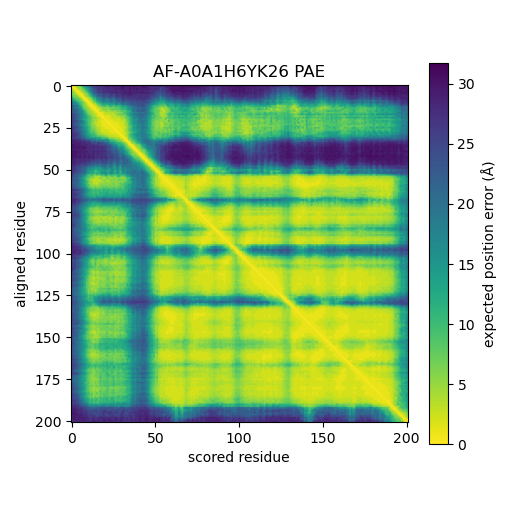200 GLY A O 1
ATOM 1631 N N . GLY A 1 201 ? 8.579 13.234 -31.555 1.00 43.06 201 GLY A N 1
ATOM 1632 C CA . GLY A 1 201 ? 8.982 13.584 -32.923 1.00 43.06 201 GLY A CA 1
ATOM 1633 C C . GLY A 1 201 ? 8.647 15.035 -33.232 1.00 43.06 201 GLY A C 1
ATOM 1634 O O . GLY A 1 201 ? 7.577 15.488 -32.766 1.00 43.06 201 GLY A O 1
#